Protein 6JMS (pdb70)

Solvent-accessible surface area: 13050 Å² total; per-residue (Å²): 115,78,2,0,0,0,10,3,71,67,14,109,78,42,26,69,18,38,73,0,19,71,10,0,88,164,24,77,0,2,32,0,3,1,63,7,49,46,43,96,6,0,140,36,1,39,118,13,203,1,41,0,0,0,4,2,69,26,160,24,0,95,56,3,15,83,44,55,118,39,0,33,27,30,0,68,100,30,0,102,84,16,42,103,51,1,38,0,68,34,0,1,0,1,36,35,2,6,54,56,119,117,20,65,123,40,54,85,45,2,30,51,0,2,108,27,0,13,51,0,0,75,96,8,112,14,58,132,63,1,76,0,0,1,1,5,10,38,53,2,10,39,62,48,93,50,5,39,119,2,47,3,76,119,92,6,80,124,32,0,46,50,2,0,82,16,1,102,95,56,52,1,3,1,0,2,3,0,25,0,1,86,39,19,40,7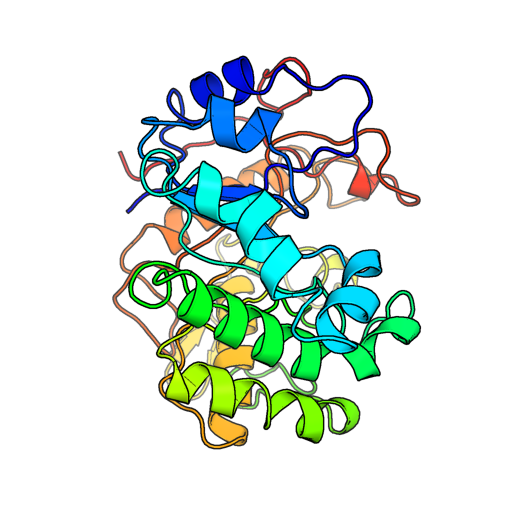1,67,102,93,39,139,51,61,26,0,5,36,43,126,32,108,75,65,102,10,133,70,58,56,0,74,2,16,0,6,8,12,4,0,0,1,5,7,0,1,69,66,41,55,14,73,129,4,67,20,5,0,0,10,0,0,0,0,6,35,40,103,100,14,4,49,87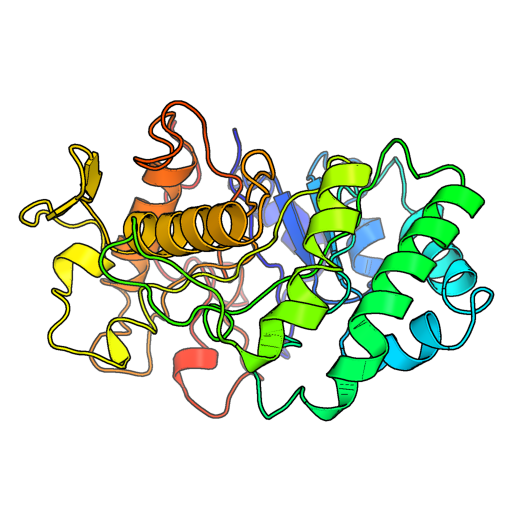,127,18,0,61,31,0,0,32,39,0,1,145,30,0,14,32,117,54,3,6,24,60,79,93,53,71,54,20,47,3,1,0,15,0,0,1,18,7,59,102,45,36,140,55,84,13,41,53,42,6,0,1,6,44,29,91,48,108,80,25,6,90,28,119,15,31,98,116

Sequence (320 aa):
EQIGVVNYGMMDDGNNLPSAGDVVSLMKKKNNNIGKMRIFGPNADVLRAFANSRIEVIVGVENKGLEAVASSQDSSANGWVNDNIKPFYPSTNIKYIIAVGNEVLEMMPDDNAQYVSFLVPAIKNIQTALENANNLQNNIKVSTAHAMMTVIGTSSPPSKGTFKDAVKDSMSSSILQFLQDHGSPFMANVYPYFSSYDGDRSIKLDYALFNPTPPVVDEGLSYTNLFDAMVDAVLSAMESLGHPNIPIIVITESGWPSAGKKDVATIEENAQTYNNNLIKHVLSNAGTPKRRPGSSIETYIFALFNENLKGPAEVEKHFGLFNPDEQQPVYPVKFSSLN

Structure (mmCIF, N/CA/C/O backbone):
data_6JMS
#
_entry.id   6JMS
#
_cell.length_a   71.423
_cell.length_b   71.423
_cell.length_c   63.447
_cell.angle_alpha   90.00
_cell.angle_beta   90.00
_cell.angle_gamma   90.00
#
_symmetry.space_group_name_H-M   'P 41'
#
loop_
_entity.id
_entity.type
_entity.pdbx_description
1 polymer 'Pollen allergen CJP38'
2 non-polymer 1,2-ETHANEDIOL
3 water water
#
loop_
_atom_site.group_PDB
_atom_site.id
_atom_site.type_symbol
_atom_site.label_atom_id
_atom_site.label_alt_id
_atom_site.label_comp_id
_atom_site.label_asym_id
_atom_site.label_entity_id
_atom_site.label_seq_id
_atom_site.pdbx_PDB_ins_code
_atom_site.Cartn_x
_atom_site.Cartn_y
_atom_site.Cartn_z
_atom_site.occupancy
_atom_site.B_iso_or_equiv
_atom_site.auth_seq_id
_atom_site.auth_comp_id
_atom_site.auth_asym_id
_atom_site.auth_atom_id
_atom_site.pdbx_PDB_model_num
ATOM 1 N N . GLU A 1 8 ? -20.831 16.990 5.551 1.00 31.91 1 GLU A N 1
ATOM 2 C CA . GLU A 1 8 ? -22.195 17.533 5.710 1.00 30.06 1 GLU A CA 1
ATOM 3 C C . GLU A 1 8 ? -22.212 19.064 5.797 1.00 28.02 1 GLU A C 1
ATOM 4 O O . GLU A 1 8 ? -23.176 19.647 5.329 1.00 30.51 1 GLU A O 1
ATOM 6 N N . GLN A 1 9 ? -21.177 19.721 6.352 1.00 24.30 2 GLN A N 1
ATOM 7 C CA . GLN A 1 9 ? -21.159 21.205 6.416 1.00 21.59 2 GLN A CA 1
ATOM 8 C C . GLN A 1 9 ? -20.039 21.800 5.581 1.00 18.01 2 GLN A C 1
ATOM 9 O O . GLN A 1 9 ? -18.991 21.192 5.364 1.00 17.07 2 GLN A O 1
ATOM 15 N N . ILE A 1 10 ? -20.302 22.979 5.067 1.00 15.26 3 ILE A N 1
ATOM 16 C CA . ILE A 1 10 ? -19.347 23.648 4.200 1.00 13.49 3 ILE A CA 1
ATOM 17 C C . ILE A 1 10 ? -18.173 24.183 5.028 1.00 12.67 3 ILE A C 1
ATOM 18 O O . ILE A 1 10 ? -18.290 24.433 6.239 1.00 13.11 3 ILE A O 1
ATOM 23 N N . GLY A 1 11 ? -17.031 24.340 4.363 1.00 11.43 4 GLY A N 1
ATOM 24 C CA . GLY A 1 11 ? -15.860 24.989 4.931 1.00 10.99 4 GLY A CA 1
ATOM 25 C C . GLY A 1 11 ? -15.586 26.346 4.318 1.00 10.47 4 GLY A C 1
ATOM 26 O O . GLY A 1 11 ? -16.120 26.710 3.250 1.00 10.20 4 GLY A O 1
ATOM 27 N N A VAL A 1 12 ? -14.772 27.140 5.015 0.50 10.21 5 VAL A N 1
ATOM 28 N N B VAL A 1 12 ? -14.693 27.077 4.982 0.50 10.36 5 VAL A N 1
ATOM 29 C CA A VAL A 1 12 ? -14.277 28.409 4.475 0.50 9.99 5 VAL A CA 1
ATOM 30 C CA B VAL A 1 12 ? -14.264 28.378 4.506 0.50 10.25 5 VAL A CA 1
ATOM 31 C C A VAL A 1 12 ? -12.802 28.568 4.786 0.50 9.82 5 VAL A C 1
ATOM 32 C C B VAL A 1 12 ? -12.807 28.633 4.840 0.50 10.00 5 VAL A C 1
ATOM 33 O O A VAL A 1 12 ? -12.281 27.999 5.749 0.50 9.73 5 VAL A O 1
ATOM 34 O O B VAL A 1 12 ? -12.301 28.216 5.890 0.50 9.93 5 VAL A O 1
ATOM 41 N N . ASN A 1 13 ? -12.132 29.339 3.945 1.00 9.55 6 ASN A N 1
ATOM 42 C CA . ASN A 1 13 ? -10.799 29.862 4.231 1.00 9.70 6 ASN A CA 1
ATOM 43 C C . ASN A 1 13 ? -10.956 31.110 5.060 1.00 9.79 6 ASN A C 1
ATOM 44 O O . ASN A 1 13 ? -11.591 32.067 4.640 1.00 9.80 6 ASN A O 1
ATOM 49 N N . TYR A 1 14 ? -10.365 31.088 6.257 1.00 9.82 7 TYR A N 1
ATOM 50 C CA . TYR A 1 14 ? -10.362 32.246 7.155 1.00 10.21 7 TYR A CA 1
ATOM 51 C C . TYR A 1 14 ? -9.091 33.043 6.832 1.00 10.60 7 TYR A C 1
ATOM 52 O O . TYR A 1 14 ? -8.081 32.969 7.523 1.00 10.79 7 TYR A O 1
ATOM 61 N N . GLY A 1 15 ? -9.140 33.752 5.708 1.00 10.40 8 GLY A N 1
ATOM 62 C CA . GLY A 1 15 ? -8.039 34.619 5.305 1.00 10.78 8 GLY A CA 1
ATOM 63 C C . GLY A 1 15 ? -8.026 35.870 6.159 1.00 11.52 8 GLY A C 1
ATOM 64 O O . GLY A 1 15 ? -9.080 36.459 6.458 1.00 11.49 8 GLY A O 1
ATOM 65 N N . MET A 1 16 ? -6.828 36.315 6.525 1.00 12.38 9 MET A N 1
ATOM 66 C CA A MET A 1 16 ? -6.625 37.395 7.502 0.50 13.31 9 MET A CA 1
ATOM 67 C CA B MET A 1 16 ? -6.694 37.418 7.492 0.50 13.05 9 MET A CA 1
ATOM 68 C C . MET A 1 16 ? -5.859 38.572 6.949 1.00 13.18 9 MET A C 1
ATOM 69 O O . MET A 1 16 ? -5.437 39.457 7.721 1.00 13.47 9 MET A O 1
ATOM 78 N N . ASP A 1 17 ? -5.683 38.629 5.624 1.00 12.88 10 ASP A N 1
ATOM 79 C CA A ASP A 1 17 ? -4.870 39.681 5.013 0.70 13.39 10 ASP A CA 1
ATOM 80 C CA B ASP A 1 17 ? -4.868 39.686 4.999 0.30 13.08 10 ASP A CA 1
ATOM 81 C C . ASP A 1 17 ? -5.708 40.940 4.749 1.00 13.27 10 ASP A C 1
ATOM 82 O O . ASP A 1 17 ? -5.858 41.401 3.617 1.00 12.76 10 ASP A O 1
ATOM 91 N N . GLY A 1 18 ? -6.246 41.473 5.841 1.00 13.70 11 GLY A N 1
ATOM 92 C CA . GLY A 1 18 ? -6.963 42.740 5.833 1.00 13.97 11 GLY A CA 1
ATOM 93 C C . GLY A 1 18 ? -6.589 43.443 7.108 1.00 14.67 11 GLY A C 1
ATOM 94 O O . GLY A 1 18 ? -6.222 42.802 8.101 1.00 15.46 11 GLY A O 1
ATOM 95 N N . ASN A 1 19 ? -6.764 44.758 7.119 1.00 15.22 12 ASN A N 1
ATOM 96 C CA . ASN A 1 19 ? -6.412 45.555 8.292 1.00 15.77 12 ASN A CA 1
ATOM 97 C C . ASN A 1 19 ? -7.605 45.877 9.184 1.00 15.55 12 ASN A C 1
ATOM 98 O O . ASN A 1 19 ? -7.477 46.650 10.126 1.00 16.83 12 ASN A O 1
ATOM 103 N N . ASN A 1 20 ? -8.762 45.281 8.893 1.00 14.32 13 ASN A N 1
ATOM 104 C CA . ASN A 1 20 ? -10.016 45.743 9.508 1.00 14.26 13 ASN A CA 1
ATOM 105 C C . ASN A 1 20 ? -10.993 44.601 9.779 1.00 13.92 13 ASN A C 1
ATOM 106 O O . ASN A 1 20 ? -12.205 44.810 9.771 1.00 13.81 13 ASN A O 1
ATOM 111 N N . LEU A 1 21 ? -10.475 43.409 10.056 1.00 13.63 14 LEU A N 1
ATOM 112 C CA . LEU A 1 21 ? -11.301 42.230 10.208 1.00 13.59 14 LEU A CA 1
ATOM 113 C C . LEU A 1 21 ? -11.775 42.046 11.668 1.00 14.12 14 LEU A C 1
ATOM 114 O O . LEU A 1 21 ? -11.226 42.677 12.586 1.00 14.36 14 LEU A O 1
ATOM 119 N N . PRO A 1 22 ? -12.799 41.221 11.883 1.00 14.54 15 PRO A N 1
ATOM 120 C CA . PRO A 1 22 ? -13.312 41.007 13.229 1.00 14.89 15 PRO A CA 1
ATOM 121 C C . PRO A 1 22 ? -12.380 40.266 14.157 1.00 15.22 15 PRO A C 1
ATOM 122 O O . PRO A 1 22 ?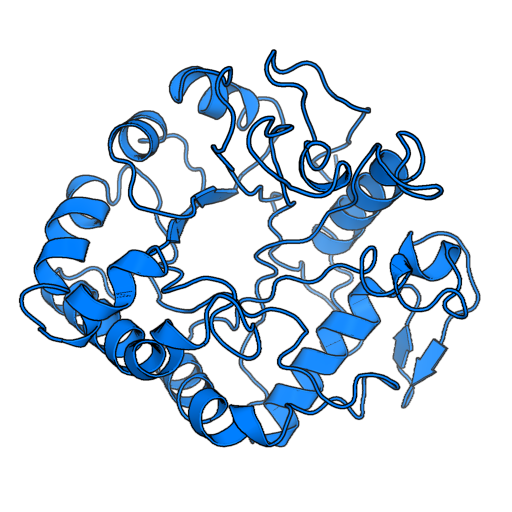 -11.417 39.627 13.722 1.00 15.05 15 PRO A O 1
ATOM 126 N N . SER A 1 23 ? -12.683 40.334 15.464 1.00 15.87 16 SER A N 1
ATOM 127 C CA . SER A 1 23 ? -12.030 39.455 16.417 1.00 16.18 16 SER A CA 1
ATOM 128 C C . SER A 1 23 ? -12.295 38.001 16.091 1.00 15.92 16 SER A C 1
ATOM 129 O O . SER A 1 23 ? -13.298 37.670 15.475 1.00 15.46 16 SER A O 1
ATOM 132 N N . ALA A 1 24 ? -11.405 37.134 16.546 1.00 16.18 17 ALA A N 1
ATOM 133 C CA . ALA A 1 24 ? -11.524 35.710 16.303 1.00 16.04 17 ALA A CA 1
ATOM 134 C C . ALA A 1 24 ? -12.803 35.183 16.914 1.00 16.47 17 ALA A C 1
ATOM 135 O O . ALA A 1 24 ? -13.457 34.355 16.315 1.00 16.27 17 ALA A O 1
ATOM 137 N N . GLY A 1 25 ? -13.194 35.678 18.089 1.00 17.06 18 GLY A N 1
ATOM 138 C CA . GLY A 1 25 ? -14.446 35.265 18.685 1.00 17.55 18 GLY A CA 1
ATOM 139 C C . GLY A 1 25 ? -15.661 35.636 17.857 1.00 17.64 18 GLY A C 1
ATOM 140 O O . GLY A 1 25 ? -16.640 34.874 17.762 1.00 18.10 18 GLY A O 1
ATOM 141 N N . ASP A 1 26 ? -15.640 36.818 17.263 1.00 18.00 19 ASP A N 1
ATOM 142 C CA . ASP A 1 26 ? -16.747 37.184 16.369 1.00 18.36 19 ASP A CA 1
ATOM 143 C C . ASP A 1 26 ? -16.792 36.282 15.135 1.00 17.18 19 ASP A C 1
ATOM 144 O O . ASP A 1 26 ? -17.876 35.977 14.630 1.00 17.26 19 ASP A O 1
ATOM 149 N N . VAL A 1 27 ? -15.628 35.891 14.644 1.00 15.59 20 VAL A N 1
ATOM 150 C CA . VAL A 1 27 ? -15.575 35.008 13.494 1.00 15.10 20 VAL A CA 1
ATOM 151 C C . VAL A 1 27 ? -16.149 33.633 13.831 1.00 15.48 20 VAL A C 1
ATOM 152 O O . VAL A 1 27 ? -16.889 33.064 13.032 1.00 14.82 20 VAL A O 1
ATOM 156 N N . VAL A 1 28 ? -15.845 33.109 15.011 1.00 15.98 21 VAL A N 1
ATOM 157 C CA . VAL A 1 28 ? -16.452 31.847 15.435 1.00 16.87 21 VAL A CA 1
ATOM 158 C C . VAL A 1 28 ? -17.977 31.949 15.408 1.00 17.18 21 VAL A C 1
ATOM 159 O O . VAL A 1 28 ? -18.668 31.063 14.877 1.00 17.20 21 VAL A O 1
ATOM 163 N N . SER A 1 29 ? -18.504 33.040 15.940 1.00 17.56 22 SER A N 1
ATOM 164 C CA . SER A 1 29 ? -19.946 33.229 16.003 1.00 18.62 22 SER A CA 1
ATOM 165 C C . SER A 1 29 ? -20.557 33.324 14.607 1.00 17.96 22 SER A C 1
ATOM 166 O O . SER A 1 29 ? -21.634 32.791 14.350 1.00 18.38 22 SER A O 1
ATOM 169 N N . LEU A 1 30 ? -19.846 33.974 13.689 1.00 17.06 23 LEU A N 1
ATOM 170 C CA . LEU A 1 30 ? -20.336 34.122 12.328 1.00 16.52 23 LEU A CA 1
ATOM 171 C C . LEU A 1 30 ? -20.405 32.761 11.629 1.00 16.60 23 LEU A C 1
ATOM 172 O O . LEU A 1 30 ? -21.363 32.476 10.905 1.00 16.71 23 LEU A O 1
ATOM 177 N N . MET A 1 31 ? -19.391 31.929 11.820 1.00 16.33 24 MET A N 1
ATOM 178 C CA . MET A 1 31 ? -19.399 30.605 11.229 1.00 16.30 24 MET A CA 1
ATOM 179 C C . MET A 1 31 ? -20.535 29.776 11.811 1.00 17.26 24 MET A C 1
ATOM 180 O O . MET A 1 31 ? -21.275 29.147 11.048 1.00 16.73 24 MET A O 1
ATOM 185 N N . LYS A 1 32 ? -20.714 29.802 13.136 1.00 18.53 25 LYS A N 1
ATOM 186 C CA A LYS A 1 32 ? -21.781 28.998 13.774 0.50 19.90 25 LYS A CA 1
ATOM 187 C CA B LYS A 1 32 ? -21.778 29.003 13.771 0.50 19.77 25 LYS A CA 1
ATOM 188 C C . LYS A 1 32 ? -23.154 29.421 13.257 1.00 20.29 25 LYS A C 1
ATOM 189 O O . LYS A 1 32 ? -23.990 28.570 12.900 1.00 20.61 25 LYS A O 1
ATOM 200 N N . LYS A 1 33 ? -23.376 30.722 13.182 1.00 20.35 26 LYS A N 1
ATOM 201 C CA . LYS A 1 33 ? -24.651 31.289 12.728 1.00 21.89 26 LYS A CA 1
ATOM 202 C C . LYS A 1 33 ? -25.009 30.866 11.320 1.00 20.63 26 LYS A C 1
ATOM 203 O O . LYS A 1 33 ? -26.184 30.751 10.970 1.00 21.97 26 LYS A O 1
ATOM 209 N N . ASN A 1 34 ? -23.990 30.661 10.492 1.00 18.94 27 ASN A N 1
ATOM 210 C CA . ASN A 1 34 ? -24.175 30.296 9.093 1.00 18.30 27 ASN A CA 1
ATOM 211 C C . ASN A 1 34 ? -23.912 28.831 8.774 1.00 18.19 27 ASN A C 1
ATOM 212 O O . ASN A 1 34 ? -23.768 28.497 7.608 1.00 18.48 27 ASN A O 1
ATOM 217 N N . ASN A 1 35 ? -23.849 27.966 9.798 1.00 18.46 28 ASN A N 1
ATOM 218 C CA A ASN A 1 35 ? -23.636 26.533 9.605 0.70 19.06 28 ASN A CA 1
ATOM 219 C CA B ASN A 1 35 ? -23.640 26.518 9.616 0.30 18.38 28 ASN A CA 1
ATOM 220 C C . ASN A 1 35 ? -22.378 26.244 8.796 1.00 17.65 28 ASN A C 1
ATOM 221 O O . ASN A 1 35 ? -22.319 25.314 7.984 1.00 17.70 28 ASN A O 1
ATOM 230 N N . ILE A 1 36 ? -21.346 27.042 9.040 1.00 16.37 29 ILE A N 1
ATOM 231 C CA . ILE A 1 36 ? -20.048 26.778 8.458 1.00 15.71 29 ILE A CA 1
ATOM 232 C C . ILE A 1 36 ? -19.329 25.921 9.481 1.00 15.38 29 ILE A C 1
ATOM 233 O O . ILE A 1 36 ? -19.122 26.358 10.620 1.00 16.98 29 ILE A O 1
ATOM 238 N N . GLY A 1 37 ? -18.996 24.710 9.087 1.00 15.30 30 GLY A N 1
ATOM 239 C CA . GLY A 1 37 ? -18.527 23.677 9.998 1.00 15.58 30 GLY A CA 1
ATOM 240 C C . GLY A 1 37 ? -17.052 23.332 9.913 1.00 15.17 30 GLY A C 1
ATOM 241 O O . GLY A 1 37 ? -16.583 22.450 10.631 1.00 15.88 30 GLY A O 1
ATOM 242 N N . LYS A 1 38 ? -16.320 23.970 8.994 1.00 14.55 31 LYS A N 1
ATOM 243 C CA . LYS A 1 38 ? -14.905 23.681 8.781 1.00 14.52 31 LYS A CA 1
ATOM 244 C C . LYS A 1 38 ? -14.250 24.997 8.404 1.00 13.31 31 LYS A C 1
ATOM 245 O O . LYS A 1 38 ? -14.860 25.823 7.737 1.00 13.32 31 LYS A O 1
ATOM 251 N N . MET A 1 39 ? -13.018 25.209 8.855 1.00 13.08 32 MET A N 1
ATOM 252 C CA . MET A 1 39 ? -12.291 26.377 8.422 1.00 12.42 32 MET A CA 1
ATOM 253 C C . MET A 1 39 ? -10.807 26.111 8.285 1.00 11.76 32 MET A C 1
ATOM 254 O O . MET A 1 39 ? -10.260 25.174 8.844 1.00 11.76 32 MET A O 1
ATOM 259 N N . ARG A 1 40 ? -10.167 26.943 7.466 1.00 10.68 33 ARG A N 1
ATOM 260 C CA . ARG A 1 40 ? -8.751 26.819 7.160 1.00 10.61 33 ARG A CA 1
ATOM 261 C C . ARG A 1 40 ? -8.038 28.126 7.439 1.00 10.46 33 ARG A C 1
ATOM 262 O O . ARG A 1 40 ? -8.486 29.192 7.040 1.00 10.44 33 ARG A O 1
ATOM 270 N N . ILE A 1 41 ? -6.883 28.034 8.105 1.00 10.78 34 ILE A N 1
ATOM 271 C CA . ILE A 1 41 ? -5.997 29.191 8.257 1.00 10.95 34 ILE A CA 1
ATOM 272 C C . ILE A 1 41 ? -4.671 28.865 7.600 1.00 10.79 34 ILE A C 1
ATOM 273 O O . ILE A 1 41 ? -4.259 27.714 7.555 1.00 10.68 34 ILE A O 1
ATOM 278 N N . PHE A 1 42 ? -3.992 29.899 7.107 1.00 10.90 35 PHE A N 1
ATOM 279 C CA . PHE A 1 42 ? -2.790 29.720 6.299 1.00 11.05 35 PHE A CA 1
ATOM 280 C C . PHE A 1 42 ? -1.506 29.561 7.098 1.00 11.23 35 PHE A C 1
ATOM 281 O O . PHE A 1 42 ? -0.488 29.148 6.549 1.00 11.46 35 PHE A O 1
ATOM 289 N N . GLY A 1 43 ? -1.579 29.850 8.382 1.00 11.36 36 GLY A N 1
ATOM 290 C CA . GLY A 1 43 ? -0.424 29.757 9.267 1.00 11.91 36 GLY A CA 1
ATOM 291 C C . GLY A 1 43 ? -0.892 29.566 10.687 1.00 12.53 36 GLY A C 1
ATOM 292 O O . GLY A 1 43 ? -2.085 29.645 10.982 1.00 13.12 36 GLY A O 1
ATOM 293 N N . PRO A 1 44 ? 0.062 29.344 11.592 1.00 13.17 37 PRO A N 1
ATOM 294 C CA . PRO A 1 44 ? -0.250 29.264 13.003 1.00 14.15 37 PRO A CA 1
ATOM 295 C C . PRO A 1 44 ? -0.946 30.505 13.518 1.00 14.70 37 PRO A C 1
ATOM 296 O O . PRO A 1 44 ? -0.631 31.616 13.095 1.00 14.77 37 PRO A O 1
ATOM 300 N N . ASN A 1 45 ? -1.850 30.331 14.470 1.00 14.92 38 ASN A N 1
ATOM 301 C CA . ASN A 1 45 ? -2.479 31.490 15.089 1.00 15.66 38 ASN A CA 1
ATOM 302 C C . ASN A 1 45 ? -3.122 31.021 16.384 1.00 16.06 38 ASN A C 1
ATOM 303 O O . ASN A 1 45 ? -4.213 30.519 16.378 1.00 15.58 38 ASN A O 1
ATOM 308 N N . ALA A 1 46 ? -2.414 31.201 17.499 1.00 16.01 39 ALA A N 1
ATOM 309 C CA . ALA A 1 46 ? -2.913 30.771 18.796 1.00 17.38 39 ALA A CA 1
ATOM 310 C C . ALA A 1 46 ? -4.207 31.438 19.204 1.00 17.45 39 ALA A C 1
ATOM 311 O O . ALA A 1 46 ? -5.072 30.790 19.749 1.00 17.66 39 ALA A O 1
ATOM 313 N N . ASP A 1 47 ? -4.322 32.743 18.958 1.00 18.66 40 ASP A N 1
ATOM 314 C CA . ASP A 1 47 ? -5.538 33.461 19.332 1.00 20.06 40 ASP A CA 1
ATOM 315 C C . ASP A 1 47 ? -6.746 32.868 18.620 1.00 18.62 40 ASP A C 1
ATOM 316 O O . ASP A 1 47 ? -7.803 32.695 19.212 1.00 18.86 40 ASP A O 1
ATOM 321 N N . VAL A 1 48 ? -6.600 32.572 17.333 1.00 17.46 41 VAL A N 1
ATOM 322 C CA . VAL A 1 48 ? -7.678 31.937 16.604 1.00 16.73 41 VAL A CA 1
ATOM 323 C C . VAL A 1 48 ? -7.987 30.543 17.092 1.00 16.58 41 VAL A C 1
ATOM 324 O O . VAL A 1 48 ? -9.132 30.235 17.340 1.00 16.50 41 VAL A O 1
ATOM 328 N N . LEU A 1 49 ? -6.980 29.688 17.268 1.00 16.09 42 LEU A N 1
ATOM 329 C CA . LEU A 1 49 ? -7.265 28.337 17.712 1.00 16.87 42 LEU A CA 1
ATOM 330 C C . LEU A 1 49 ? -7.908 28.330 19.093 1.00 18.20 42 LEU A C 1
ATOM 331 O O . LEU A 1 49 ? -8.845 27.577 19.327 1.00 18.75 42 LEU A O 1
ATOM 336 N N . ARG A 1 50 ? -7.453 29.229 19.959 1.00 19.33 43 ARG A N 1
ATOM 337 C CA . ARG A 1 50 ? -8.103 29.384 21.277 1.00 21.12 43 ARG A CA 1
ATOM 338 C C . ARG A 1 50 ? -9.572 29.776 21.158 1.00 20.78 43 ARG A C 1
ATOM 339 O O . ARG A 1 50 ? -10.447 29.161 21.795 1.00 20.82 43 ARG A O 1
ATOM 347 N N . ALA A 1 51 ? -9.858 30.759 20.306 1.00 19.41 44 ALA A N 1
ATOM 348 C CA . ALA A 1 51 ? -11.234 31.198 20.104 1.00 19.68 44 ALA A CA 1
ATOM 349 C C . ALA A 1 51 ? -12.143 30.089 19.599 1.00 19.31 44 ALA A C 1
ATOM 350 O O . ALA A 1 51 ? -13.317 30.064 19.913 1.00 20.30 44 ALA A O 1
ATOM 352 N N . PHE A 1 52 ? -11.607 29.152 18.808 1.00 18.48 45 PHE A N 1
ATOM 353 C CA . PHE A 1 52 ? -12.380 28.036 18.255 1.00 18.64 45 PHE A CA 1
ATOM 354 C C . PHE A 1 52 ? -12.537 26.842 19.203 1.00 19.50 45 PHE A C 1
ATOM 355 O O . PHE A 1 52 ? -13.211 25.884 18.870 1.00 19.87 45 PHE A O 1
ATOM 363 N N . ALA A 1 53 ? -11.945 26.913 20.399 1.00 21.00 46 ALA A N 1
ATOM 364 C CA . ALA A 1 53 ? -12.033 25.806 21.338 1.00 22.39 46 ALA A CA 1
ATOM 365 C C . ALA A 1 53 ? -13.491 25.497 21.649 1.00 23.47 46 ALA A C 1
ATOM 366 O O . ALA A 1 53 ? -14.281 26.410 21.863 1.00 24.08 46 ALA A O 1
ATOM 368 N N . ASN A 1 54 ? -13.826 24.214 21.558 1.00 25.07 47 ASN A N 1
ATOM 369 C CA . ASN A 1 54 ? -15.176 23.663 21.792 1.00 27.06 47 ASN A CA 1
ATOM 370 C C . ASN A 1 54 ? -16.239 24.134 20.809 1.00 27.49 47 ASN A C 1
ATOM 371 O O . ASN A 1 54 ? -17.434 23.884 21.016 1.00 29.98 47 ASN A O 1
ATOM 376 N N . SER A 1 55 ? -15.820 24.744 19.702 1.00 26.37 48 SER A N 1
ATOM 377 C CA . SER A 1 55 ? -16.766 25.173 18.667 1.00 25.51 48 SER A CA 1
ATOM 378 C C . SER A 1 55 ? -17.295 24.010 17.845 1.00 26.01 48 SER A C 1
ATOM 379 O O . SER A 1 55 ? -18.300 24.180 17.166 1.00 26.51 48 SER A O 1
ATOM 382 N N . ARG A 1 56 ? -16.580 22.874 17.852 1.00 26.12 49 ARG A N 1
ATOM 383 C CA . ARG A 1 56 ? -16.848 21.708 17.007 1.00 27.31 49 ARG A CA 1
ATOM 384 C C . ARG A 1 56 ? -16.527 21.908 15.516 1.00 24.91 49 ARG A C 1
ATOM 385 O O . ARG A 1 56 ? -16.720 21.001 14.709 1.00 26.24 49 ARG A O 1
ATOM 393 N N . ILE A 1 57 ? -15.962 23.059 15.176 1.00 21.18 50 ILE A N 1
ATOM 394 C CA . ILE A 1 57 ? -15.594 23.370 13.806 1.00 19.46 50 ILE A CA 1
ATOM 395 C C . ILE A 1 57 ? -14.271 22.659 13.512 1.00 18.18 50 ILE A C 1
ATOM 396 O O . ILE A 1 57 ? -13.311 22.727 14.300 1.00 17.86 50 ILE A O 1
ATOM 401 N N . GLU A 1 58 ? -14.219 21.970 12.382 1.00 17.34 51 GLU A N 1
ATOM 402 C CA . GLU A 1 58 ? -12.996 21.262 11.968 1.00 17.42 51 GLU A CA 1
ATOM 403 C C . GLU A 1 58 ? -12.011 22.257 11.403 1.00 15.89 51 GLU A C 1
ATOM 404 O O . GLU A 1 58 ? -12.423 23.181 10.696 1.00 15.99 51 GLU A O 1
ATOM 410 N N . VAL A 1 59 ? -10.729 22.082 11.689 1.00 14.55 52 VAL A N 1
ATOM 411 C CA . VAL A 1 59 ? -9.737 23.105 11.336 1.00 13.85 52 VAL A CA 1
ATOM 412 C C . VAL A 1 59 ? -8.563 22.544 10.565 1.00 13.40 52 VAL A C 1
ATOM 413 O O . VAL A 1 59 ? -8.027 21.484 10.890 1.00 13.95 52 VAL A O 1
ATOM 417 N N . ILE A 1 60 ? -8.190 23.241 9.490 1.00 12.45 53 ILE A N 1
ATOM 418 C CA . ILE A 1 60 ? -6.949 22.999 8.774 1.00 12.01 53 ILE A CA 1
ATOM 419 C C . ILE A 1 60 ? -6.013 24.132 9.175 1.00 11.64 53 ILE A C 1
ATOM 420 O O . ILE A 1 60 ? -6.360 25.305 9.064 1.00 11.19 53 ILE A O 1
ATOM 425 N N . VAL A 1 61 ? -4.815 23.756 9.666 1.00 11.43 54 VAL A N 1
ATOM 426 C CA . VAL A 1 61 ? -3.781 24.748 10.017 1.00 11.48 54 VAL A CA 1
ATOM 427 C C . VAL A 1 61 ? -2.644 24.635 9.030 1.00 11.16 54 VAL A C 1
ATOM 428 O O . VAL A 1 61 ? -2.164 23.553 8.763 1.00 11.69 54 VAL A O 1
ATOM 432 N N . GLY A 1 62 ? -2.211 25.765 8.472 1.00 10.76 55 GLY A N 1
ATOM 433 C CA . GLY A 1 62 ? -1.117 25.759 7.517 1.00 10.61 55 GLY A CA 1
ATOM 434 C C . GLY A 1 62 ? 0.241 25.929 8.166 1.00 11.01 55 GLY A C 1
ATOM 435 O O . GLY A 1 62 ? 0.370 26.634 9.172 1.00 11.32 55 GLY A O 1
ATOM 436 N N . VAL A 1 63 ? 1.243 25.339 7.522 1.00 11.10 56 VAL A N 1
ATOM 437 C CA . VAL A 1 63 ? 2.641 25.822 7.639 1.00 11.63 56 VAL A CA 1
ATOM 438 C C . VAL A 1 63 ? 2.788 26.861 6.527 1.00 11.71 56 VAL A C 1
ATOM 439 O O . VAL A 1 63 ? 2.499 26.591 5.361 1.00 11.70 56 VAL A O 1
ATOM 443 N N . GLU A 1 64 ? 3.223 28.060 6.887 1.00 12.22 57 GLU A N 1
ATOM 444 C CA . GLU A 1 64 ? 3.409 29.123 5.909 1.00 13.13 57 GLU A CA 1
ATOM 445 C C . GLU A 1 64 ? 4.564 28.759 4.997 1.00 13.40 57 GLU A C 1
ATOM 446 O O . GLU A 1 64 ? 5.527 28.117 5.423 1.00 13.37 57 GLU A O 1
ATOM 452 N N . ASN A 1 65 ? 4.498 29.189 3.748 1.00 13.35 58 ASN A N 1
ATOM 453 C CA . ASN A 1 65 ? 5.595 28.890 2.812 1.00 13.87 58 ASN A CA 1
ATOM 454 C C . ASN A 1 65 ? 6.949 29.367 3.341 1.00 14.70 58 ASN A C 1
ATOM 455 O O . ASN A 1 65 ? 7.932 28.635 3.253 1.00 15.29 58 ASN A O 1
ATOM 460 N N . LYS A 1 66 ? 6.943 30.537 3.971 1.00 15.21 59 LYS A N 1
ATOM 461 C CA . LYS A 1 66 ? 8.193 31.067 4.543 1.00 16.38 59 LYS A CA 1
ATOM 462 C C . LYS A 1 66 ? 8.681 30.282 5.760 1.00 16.20 59 LYS A C 1
ATOM 463 O O . LYS A 1 66 ? 9.836 30.491 6.171 1.00 17.59 59 LYS A O 1
ATOM 469 N N . GLY A 1 67 ? 7.856 29.391 6.329 1.00 15.26 60 GLY A N 1
ATOM 470 C CA . GLY A 1 67 ? 8.223 28.550 7.435 1.00 14.97 60 GLY A CA 1
ATOM 471 C C . GLY A 1 67 ? 8.620 27.135 7.055 1.00 15.28 60 GLY A C 1
ATOM 472 O O . GLY A 1 67 ? 8.941 26.347 7.906 1.00 15.89 60 GLY A O 1
ATOM 473 N N . LEU A 1 68 ? 8.584 26.811 5.766 1.00 15.33 61 LEU A N 1
ATOM 474 C CA . LEU A 1 68 ? 8.887 25.448 5.315 1.00 15.66 61 LEU A CA 1
ATOM 475 C C . LEU A 1 68 ? 10.353 25.084 5.556 1.00 16.89 61 LEU A C 1
ATOM 476 O O . LEU A 1 68 ? 10.661 23.958 5.946 1.00 17.26 61 LEU A O 1
ATOM 481 N N . GLU A 1 69 ? 11.244 26.020 5.252 1.00 17.82 62 GLU A N 1
ATOM 482 C CA . GLU A 1 69 ? 12.676 25.747 5.361 1.00 19.49 62 GLU A CA 1
ATOM 483 C C . GLU A 1 69 ? 13.048 25.330 6.773 1.00 19.43 62 GLU A C 1
ATOM 484 O O . GLU A 1 69 ? 13.807 24.369 6.942 1.00 20.39 62 GLU A O 1
ATOM 490 N N . ALA A 1 70 ? 12.502 26.012 7.779 1.00 19.33 63 ALA A N 1
ATOM 491 C CA . ALA A 1 70 ? 12.830 25.673 9.181 1.00 20.02 63 ALA A CA 1
ATOM 492 C C . ALA A 1 70 ? 12.433 24.244 9.530 1.00 20.14 63 ALA A C 1
ATOM 493 O O . ALA A 1 70 ? 13.243 23.462 10.042 1.00 20.88 63 ALA A O 1
ATOM 495 N N . VAL A 1 71 ? 11.189 23.886 9.216 1.00 19.45 64 VAL A N 1
ATOM 496 C CA . VAL A 1 71 ? 10.704 22.558 9.585 1.00 19.59 64 VAL A CA 1
ATOM 497 C C . VAL A 1 71 ? 11.289 21.449 8.712 1.00 19.83 64 VAL A C 1
ATOM 498 O O . VAL A 1 71 ? 11.369 20.315 9.173 1.00 20.05 64 VAL A O 1
ATOM 502 N N . ALA A 1 72 ? 11.682 21.763 7.476 1.00 20.16 65 ALA A N 1
ATOM 503 C CA . ALA A 1 72 ? 12.392 20.798 6.594 1.00 21.30 65 ALA A CA 1
ATOM 504 C C . ALA A 1 72 ? 13.806 20.482 7.058 1.00 23.34 65 ALA A C 1
ATOM 505 O O . ALA A 1 72 ? 14.301 19.373 6.868 1.00 24.05 65 ALA A O 1
ATOM 507 N N . SER A 1 73 ? 14.440 21.471 7.644 1.00 24.08 66 SER A N 1
ATOM 508 C CA . SER A 1 73 ? 15.885 21.399 7.901 1.00 26.20 66 SER A CA 1
ATOM 509 C C . SER A 1 73 ? 16.238 20.696 9.221 1.00 26.70 66 SER A C 1
ATOM 510 O O . SER A 1 73 ? 17.377 20.258 9.398 1.00 27.32 66 SER A O 1
ATOM 513 N N . SER A 1 74 ? 15.266 20.512 10.107 1.00 25.68 67 SER A N 1
ATOM 514 C CA . SER A 1 74 ? 15.505 19.969 11.411 1.00 26.39 67 SER A CA 1
ATOM 515 C C . SER A 1 74 ? 14.265 19.292 11.973 1.00 25.03 67 SER A C 1
ATOM 516 O O . SER A 1 74 ? 13.209 19.942 12.011 1.00 24.62 67 SER A O 1
ATOM 519 N N . GLN A 1 75 ? 14.370 18.037 12.429 1.00 24.54 68 GLN A N 1
ATOM 520 C CA . GLN A 1 75 ? 13.250 17.403 13.146 1.00 23.36 68 GLN A CA 1
ATOM 521 C C . GLN A 1 75 ? 12.911 18.164 14.431 1.00 22.81 68 GLN A C 1
ATOM 522 O O . GLN A 1 75 ? 11.743 18.268 14.802 1.00 22.27 68 GLN A O 1
ATOM 528 N N . ASP A 1 76 ? 13.923 18.697 15.123 1.00 23.09 69 ASP A N 1
ATOM 529 C CA . ASP A 1 76 ? 13.640 19.478 16.312 1.00 23.18 69 ASP A CA 1
ATOM 530 C C . ASP A 1 76 ? 12.743 20.664 16.010 1.00 21.10 69 ASP A C 1
ATOM 531 O O . ASP A 1 76 ? 11.863 20.979 16.808 1.00 20.93 69 ASP A O 1
ATOM 536 N N . SER A 1 77 ? 12.980 21.339 14.886 1.00 20.18 70 SER A N 1
ATOM 537 C CA A SER A 1 77 ? 12.169 22.489 14.482 0.50 18.77 70 SER A CA 1
ATOM 538 C CA B SER A 1 77 ? 12.164 22.501 14.515 0.50 19.18 70 SER A CA 1
ATOM 539 C C . SER A 1 77 ? 10.742 22.054 14.179 1.00 18.21 70 SER A C 1
ATOM 540 O O . SER A 1 77 ? 9.784 22.692 14.609 1.00 17.71 70 SER A O 1
ATOM 545 N N . ALA A 1 78 ? 10.610 20.967 13.429 1.00 17.68 71 ALA A N 1
ATOM 546 C CA . ALA A 1 78 ? 9.273 20.462 13.113 1.00 16.51 71 ALA A CA 1
ATOM 547 C C . ALA A 1 78 ? 8.525 20.047 14.382 1.00 16.24 71 ALA A C 1
ATOM 548 O O . ALA A 1 78 ? 7.329 20.336 14.562 1.00 15.37 71 ALA A O 1
ATOM 550 N N . ASN A 1 79 ? 9.214 19.365 15.307 1.00 16.71 72 ASN A N 1
ATOM 551 C CA . ASN A 1 79 ? 8.632 19.035 16.595 1.00 17.15 72 ASN A CA 1
ATOM 552 C C . ASN A 1 79 ? 8.159 20.302 17.313 1.00 16.57 72 ASN A C 1
ATOM 553 O O . ASN A 1 79 ? 7.047 20.348 17.861 1.00 16.59 72 ASN A O 1
ATOM 558 N N . GLY A 1 80 ? 9.020 21.320 17.325 1.00 16.15 73 GLY A N 1
ATOM 559 C CA . GLY A 1 80 ? 8.680 22.595 17.931 1.00 15.49 73 GLY A CA 1
ATOM 560 C C . GLY A 1 80 ? 7.446 23.214 17.329 1.00 14.55 73 GLY A C 1
ATOM 561 O O . GLY A 1 80 ? 6.598 23.741 18.025 1.00 14.55 73 GLY A O 1
ATOM 562 N N . TRP A 1 81 ? 7.354 23.142 16.006 1.00 14.36 74 TRP A N 1
ATOM 563 C CA . TRP A 1 81 ? 6.190 23.700 15.323 1.00 13.92 74 TRP A CA 1
ATOM 564 C C . TRP A 1 81 ? 4.896 23.018 15.780 1.00 14.12 74 TRP A C 1
ATOM 565 O O . TRP A 1 81 ? 3.927 23.682 16.130 1.00 13.50 74 TRP A O 1
ATOM 576 N N . VAL A 1 82 ? 4.884 21.689 15.778 1.00 14.20 75 VAL A N 1
ATOM 577 C CA . VAL A 1 82 ? 3.722 20.963 16.284 1.00 14.84 75 VAL A CA 1
ATOM 578 C C . VAL A 1 82 ? 3.442 21.255 17.768 1.00 15.13 75 VAL A C 1
ATOM 579 O O . VAL A 1 82 ? 2.305 21.479 18.184 1.00 15.31 75 VAL A O 1
ATOM 583 N N . ASN A 1 83 ? 4.508 21.257 18.574 1.00 15.59 76 ASN A N 1
ATOM 584 C CA . ASN A 1 83 ? 4.348 21.403 19.993 1.00 16.33 76 ASN A CA 1
ATOM 585 C C . ASN A 1 83 ? 3.854 22.794 20.367 1.00 16.12 76 ASN A C 1
ATOM 586 O O . ASN A 1 83 ? 3.071 22.945 21.309 1.00 17.05 76 ASN A O 1
ATOM 591 N N . ASP A 1 84 ? 4.276 23.810 19.613 1.00 15.56 77 ASP A N 1
ATOM 592 C CA . ASP A 1 84 ? 3.841 25.180 19.865 1.00 15.58 77 ASP A CA 1
ATOM 593 C C . ASP A 1 84 ? 2.462 25.502 19.277 1.00 14.88 77 ASP A C 1
ATOM 594 O O . ASP A 1 84 ? 1.675 26.242 19.877 1.00 14.96 77 ASP A O 1
ATOM 599 N N . ASN A 1 85 ? 2.226 25.009 18.058 1.00 14.61 78 ASN A N 1
ATOM 600 C CA . ASN A 1 85 ? 1.118 25.518 17.245 1.00 14.34 78 ASN A CA 1
ATOM 601 C C . ASN A 1 85 ? -0.098 24.611 17.159 1.00 14.61 78 ASN A C 1
ATOM 602 O O . ASN A 1 85 ? -1.158 25.101 16.797 1.00 14.20 78 ASN A O 1
ATOM 607 N N . ILE A 1 86 ? 0.051 23.335 17.526 1.00 14.66 79 ILE A N 1
ATOM 608 C CA . ILE A 1 86 ? -1.011 22.326 17.371 1.00 15.56 79 ILE A CA 1
ATOM 609 C C . ILE A 1 86 ? -1.322 21.661 18.703 1.00 16.70 79 ILE A C 1
ATOM 610 O O . ILE A 1 86 ? -2.456 21.701 19.178 1.00 16.60 79 ILE A O 1
ATOM 615 N N . LYS A 1 87 ? -0.306 21.055 19.321 1.00 17.59 80 LYS A N 1
ATOM 616 C CA . LYS A 1 87 ? -0.513 20.281 20.565 1.00 19.68 80 LYS A CA 1
ATOM 617 C C . LYS A 1 87 ? -1.276 20.985 21.697 1.00 19.54 80 LYS A C 1
ATOM 618 O O . LYS A 1 87 ? -2.124 20.351 22.323 1.00 19.61 80 LYS A O 1
ATOM 624 N N . PRO A 1 88 ? -1.031 22.292 21.940 1.00 18.74 81 PRO A N 1
ATOM 625 C CA . PRO A 1 88 ? -1.714 22.962 23.050 1.00 19.32 81 PRO A CA 1
ATOM 626 C C . PRO A 1 88 ? -3.224 23.120 22.850 1.00 19.83 81 PRO A C 1
ATOM 627 O O . PRO A 1 88 ? -3.931 23.412 23.789 1.00 21.18 81 PRO A O 1
ATOM 631 N N . PHE A 1 89 ? -3.687 22.964 21.611 1.00 19.45 82 PHE A N 1
ATOM 632 C CA . PHE A 1 89 ? -5.065 23.287 21.253 1.00 19.86 82 PHE A CA 1
ATOM 633 C C . PHE A 1 89 ? -5.941 22.090 20.958 1.00 21.33 82 PHE A C 1
ATOM 634 O O . PHE A 1 89 ? -7.150 22.248 20.859 1.00 22.29 82 PHE A O 1
ATOM 642 N N . TYR A 1 90 ? -5.345 20.908 20.879 1.00 22.10 83 TYR A N 1
ATOM 643 C CA . TYR A 1 90 ? -6.053 19.693 20.494 1.00 23.09 83 TYR A CA 1
ATOM 644 C C . TYR A 1 90 ? -6.283 18.854 21.772 1.00 24.47 83 TYR A C 1
ATOM 645 O O . TYR A 1 90 ? -5.363 18.751 22.580 1.00 24.84 83 TYR A O 1
ATOM 654 N N . PRO A 1 91 ? -7.456 18.242 21.984 1.00 25.07 84 PRO A N 1
ATOM 655 C CA . PRO A 1 91 ? -8.610 18.165 21.068 1.00 24.96 84 PRO A CA 1
ATOM 656 C C . PRO A 1 91 ? -9.672 19.259 21.183 1.00 24.32 84 PRO A C 1
ATOM 657 O O . PRO A 1 91 ? -10.649 19.193 20.424 1.00 23.62 84 PRO A O 1
ATOM 661 N N . SER A 1 92 ? -9.535 20.223 22.104 1.00 24.27 85 SER A N 1
ATOM 662 C CA . SER A 1 92 ? -10.602 21.216 22.294 1.00 24.98 85 SER A CA 1
ATOM 663 C C . SER A 1 92 ? -10.886 21.989 21.010 1.00 22.93 85 SER A C 1
ATOM 664 O O . SER A 1 92 ? -12.037 22.277 20.714 1.00 23.29 85 SER A O 1
ATOM 667 N N . THR A 1 93 ? -9.833 22.311 20.262 1.00 21.13 86 THR A N 1
ATOM 668 C CA . THR A 1 93 ? -9.992 22.820 18.914 1.00 20.05 86 THR A CA 1
ATOM 669 C C . THR A 1 93 ? -9.770 21.642 17.984 1.00 19.24 86 THR A C 1
ATOM 670 O O . THR A 1 93 ? -8.732 20.953 18.064 1.00 18.92 86 THR A O 1
ATOM 674 N N . ASN A 1 94 ? -10.749 21.385 17.116 1.00 18.63 87 ASN A N 1
ATOM 675 C CA . ASN A 1 94 ? -10.803 20.140 16.355 1.00 18.79 87 ASN A CA 1
ATOM 676 C C . ASN A 1 94 ? -9.971 20.248 15.065 1.00 17.86 87 ASN A C 1
ATOM 677 O O . ASN A 1 94 ? -10.482 20.253 13.951 1.00 16.54 87 ASN A O 1
ATOM 682 N N . ILE A 1 95 ? -8.664 20.296 15.260 1.00 16.89 88 ILE A N 1
ATOM 683 C CA . ILE A 1 95 ? -7.719 20.349 14.161 1.00 16.48 88 ILE A CA 1
ATOM 684 C C . ILE A 1 95 ? -7.734 18.990 13.484 1.00 16.80 88 ILE A C 1
ATOM 685 O O . ILE A 1 95 ? -7.587 17.969 14.155 1.00 16.94 88 ILE A O 1
ATOM 690 N N . LYS A 1 96 ? -7.941 18.969 12.168 1.00 16.53 89 LYS A N 1
ATOM 691 C CA . LYS A 1 96 ? -8.001 17.730 11.373 1.00 17.61 89 LYS A CA 1
ATOM 692 C C . LYS A 1 96 ? -6.820 17.552 10.429 1.00 16.39 89 LYS A C 1
ATOM 693 O O . LYS A 1 96 ? -6.413 16.433 10.150 1.00 16.43 89 LYS A O 1
ATOM 699 N N . TYR A 1 97 ? -6.279 18.663 9.894 1.00 15.58 90 TYR A N 1
ATOM 700 C CA . TYR A 1 97 ? -5.209 18.574 8.933 1.00 14.84 90 TYR A CA 1
ATOM 701 C C . TYR A 1 97 ? -4.196 19.677 9.148 1.00 13.40 90 TYR A C 1
ATOM 702 O O . TYR A 1 97 ? -4.552 20.776 9.576 1.00 12.93 90 TYR A O 1
ATOM 711 N N . ILE A 1 98 ? -2.946 19.353 8.813 1.00 13.04 91 ILE A N 1
ATOM 712 C CA A ILE A 1 98 ? -1.890 20.354 8.605 0.50 12.57 91 ILE A CA 1
ATOM 713 C CA B ILE A 1 98 ? -1.908 20.363 8.608 0.50 12.79 91 ILE A CA 1
ATOM 714 C C . ILE A 1 98 ? -1.630 20.428 7.106 1.00 12.37 91 ILE A C 1
ATOM 715 O O . ILE A 1 98 ? -1.272 19.413 6.480 1.00 12.59 91 ILE A O 1
ATOM 724 N N . ALA A 1 99 ? -1.815 21.620 6.517 1.00 11.54 92 ALA A N 1
ATOM 725 C CA . ALA A 1 99 ? -1.534 21.868 5.109 1.00 11.42 92 ALA A CA 1
ATOM 726 C C . ALA A 1 99 ? -0.153 22.505 5.068 1.00 11.49 92 ALA A C 1
ATOM 727 O O . ALA A 1 99 ? 0.010 23.693 5.328 1.00 11.22 92 ALA A O 1
ATOM 729 N N . VAL A 1 100 ? 0.846 21.669 4.788 1.00 11.66 93 VAL A N 1
ATOM 730 C CA . VAL A 1 100 ? 2.239 22.065 4.834 1.00 12.09 93 VAL A CA 1
ATOM 731 C C . VAL A 1 100 ? 2.583 22.779 3.526 1.00 11.79 93 VAL A C 1
ATOM 732 O O . VAL A 1 100 ? 2.885 22.136 2.540 1.00 12.69 93 VAL A O 1
ATOM 736 N N . GLY A 1 101 ? 2.527 24.106 3.543 1.00 11.80 94 GLY A N 1
ATOM 737 C CA . GLY A 1 101 ? 2.706 24.906 2.344 1.00 12.07 94 GLY A CA 1
ATOM 738 C C . GLY A 1 101 ? 1.426 25.070 1.533 1.00 12.09 94 GLY A C 1
ATOM 739 O O . GLY A 1 101 ? 0.476 24.251 1.631 1.00 12.33 94 GLY A O 1
ATOM 740 N N . ASN A 1 102 ? 1.437 26.113 0.716 1.00 11.90 95 ASN A N 1
ATOM 741 C CA . ASN A 1 102 ? 0.302 26.489 -0.108 1.00 11.93 95 ASN A CA 1
ATOM 742 C C . ASN A 1 102 ? 0.807 26.894 -1.484 1.00 12.39 95 ASN A C 1
ATOM 743 O O . ASN A 1 102 ? 1.573 27.831 -1.617 1.00 12.17 95 ASN A O 1
ATOM 748 N N . GLU A 1 103 ? 0.404 26.175 -2.514 1.00 12.54 96 GLU A N 1
ATOM 749 C CA . GLU A 1 103 ? 0.752 26.488 -3.897 1.00 13.15 96 GLU A CA 1
ATOM 750 C C . GLU A 1 103 ? 2.254 26.554 -4.117 1.00 13.71 96 GLU A C 1
ATOM 751 O O . GLU A 1 103 ? 2.764 27.416 -4.816 1.00 14.23 96 GLU A O 1
ATOM 757 N N . VAL A 1 104 ? 2.952 25.624 -3.525 1.00 13.69 97 VAL A N 1
ATOM 758 C CA . VAL A 1 104 ? 4.421 25.636 -3.622 1.00 14.42 97 VAL A CA 1
ATOM 759 C C . VAL A 1 104 ? 4.929 25.258 -5.007 1.00 15.74 97 VAL A C 1
ATOM 760 O O . VAL A 1 104 ? 5.864 25.893 -5.516 1.00 16.00 97 VAL A O 1
ATOM 764 N N . LEU A 1 105 ? 4.381 24.194 -5.571 1.00 15.97 98 LEU A N 1
ATOM 765 C CA . LEU A 1 105 ? 4.817 23.694 -6.878 1.00 17.05 98 LEU A CA 1
ATOM 766 C C . LEU A 1 105 ? 4.247 24.516 -8.021 1.00 17.75 98 LEU A C 1
ATOM 767 O O . LEU A 1 105 ? 3.126 24.992 -7.964 1.00 16.84 98 LEU A O 1
ATOM 772 N N . GLU A 1 106 ? 5.027 24.655 -9.101 1.00 18.75 99 GLU A N 1
ATOM 773 C CA . GLU A 1 106 ? 4.574 25.315 -10.315 1.00 20.08 99 GLU A CA 1
ATOM 774 C C . GLU A 1 106 ? 4.013 26.707 -10.060 1.00 19.63 99 GLU A C 1
ATOM 775 O O . GLU A 1 106 ? 2.986 27.085 -10.602 1.00 19.46 99 GLU A O 1
ATOM 781 N N A MET A 1 107 ? 4.723 27.469 -9.240 0.50 19.90 100 MET A N 1
ATOM 782 N N B MET A 1 107 ? 4.713 27.452 -9.213 0.50 19.78 100 MET A N 1
ATOM 783 C CA A MET A 1 107 ? 4.361 28.832 -8.933 0.50 20.34 100 MET A CA 1
ATOM 784 C CA B MET A 1 107 ? 4.405 28.833 -8.929 0.50 20.14 100 MET A CA 1
ATOM 785 C C A MET A 1 107 ? 5.627 29.670 -8.795 0.50 21.28 100 MET A C 1
ATOM 786 C C B MET A 1 107 ? 5.686 29.619 -8.841 0.50 21.20 100 MET A C 1
ATOM 787 O O A MET A 1 107 ? 6.371 29.502 -7.828 0.50 20.36 100 MET A O 1
ATOM 788 O O B MET A 1 107 ? 6.485 29.378 -7.937 0.50 20.33 100 MET A O 1
ATOM 797 N N . PRO A 1 108 ? 5.878 30.584 -9.758 1.00 22.76 101 PRO A N 1
ATOM 798 C CA . PRO A 1 108 ? 7.111 31.384 -9.737 1.00 24.38 101 PRO A CA 1
ATOM 799 C C . PRO A 1 108 ? 7.495 31.983 -8.389 1.00 24.92 101 PRO A C 1
ATOM 800 O O . PRO A 1 108 ? 8.636 31.824 -7.964 1.00 25.80 101 PRO A O 1
ATOM 804 N N . ASP A 1 109 ? 6.528 32.595 -7.695 1.00 25.76 102 ASP A N 1
ATOM 805 C CA A ASP A 1 109 ? 6.772 33.204 -6.380 0.50 25.71 102 ASP A CA 1
ATOM 806 C CA B ASP A 1 109 ? 6.833 33.226 -6.408 0.50 25.96 102 ASP A CA 1
ATOM 807 C C . ASP A 1 109 ? 7.222 32.252 -5.286 1.00 24.98 102 ASP A C 1
ATOM 808 O O . ASP A 1 109 ? 7.836 32.663 -4.300 1.00 26.13 102 ASP A O 1
ATOM 817 N N . ASN A 1 110 ? 6.907 30.965 -5.442 1.00 22.64 103 ASN A N 1
ATOM 818 C CA . ASN A 1 110 ? 7.260 29.955 -4.471 1.00 21.21 103 ASN A CA 1
ATOM 819 C C . ASN A 1 110 ? 8.331 28.990 -4.913 1.00 20.79 103 ASN A C 1
ATOM 820 O O . ASN A 1 110 ? 8.645 28.048 -4.201 1.00 19.71 103 ASN A O 1
ATOM 825 N N . ALA A 1 111 ? 8.951 29.237 -6.073 1.00 21.71 104 ALA A N 1
ATOM 826 C CA . ALA A 1 111 ? 10.003 28.345 -6.571 1.00 22.88 104 ALA A CA 1
ATOM 827 C C . ALA A 1 111 ? 11.112 28.173 -5.544 1.00 22.75 104 ALA A C 1
ATOM 828 O O . ALA A 1 111 ? 11.656 27.072 -5.396 1.00 23.29 104 ALA A O 1
ATOM 830 N N . GLN A 1 112 ? 11.396 29.248 -4.805 1.00 23.28 105 GLN A N 1
ATOM 831 C CA . GLN A 1 112 ? 12.410 29.218 -3.729 1.00 24.03 105 GLN A CA 1
ATOM 832 C C . GLN A 1 112 ? 12.166 28.205 -2.609 1.00 22.96 105 GLN A C 1
ATOM 833 O O . GLN A 1 112 ? 13.078 27.883 -1.863 1.00 23.31 105 GLN A O 1
ATOM 839 N N . TYR A 1 113 ? 10.921 27.735 -2.469 1.00 20.63 106 TYR A N 1
ATOM 840 C CA . TYR A 1 113 ? 10.549 26.814 -1.407 1.00 19.70 106 TYR A CA 1
ATOM 841 C C . TYR A 1 113 ? 10.404 25.359 -1.801 1.00 19.39 106 TYR A C 1
ATOM 842 O O . TYR A 1 113 ? 10.236 24.503 -0.939 1.00 19.45 106 TYR A O 1
ATOM 851 N N . VAL A 1 114 ? 10.482 25.073 -3.104 1.00 19.52 107 VAL A N 1
ATOM 852 C CA . VAL A 1 114 ? 10.199 23.753 -3.620 1.00 20.05 107 VAL A CA 1
ATOM 853 C C . VAL A 1 114 ? 11.034 22.666 -2.959 1.00 20.76 107 VAL A C 1
ATOM 854 O O . VAL A 1 114 ? 10.521 21.607 -2.625 1.00 21.09 107 VAL A O 1
ATOM 858 N N . SER A 1 115 ? 12.327 22.923 -2.764 1.00 22.10 108 SER A N 1
ATOM 859 C CA . SER A 1 115 ? 13.201 21.879 -2.190 1.00 23.20 108 SER A CA 1
ATOM 860 C C . SER A 1 115 ? 12.908 21.534 -0.733 1.00 22.53 108 SER A C 1
ATOM 861 O O . SER A 1 115 ? 13.310 20.473 -0.265 1.00 23.39 108 SER A O 1
ATOM 864 N N . PHE A 1 116 ? 12.151 22.398 -0.048 1.00 21.52 109 PHE A N 1
ATOM 865 C CA . PHE A 1 116 ? 11.768 22.180 1.344 1.00 20.93 109 PHE A CA 1
ATOM 866 C C . PHE A 1 116 ? 10.434 21.433 1.501 1.00 19.53 109 PHE A C 1
ATOM 867 O O . PHE A 1 116 ? 10.125 20.977 2.574 1.00 19.26 109 PHE A O 1
ATOM 875 N N . LEU A 1 117 ? 9.675 21.294 0.421 1.00 18.87 110 LEU A N 1
ATOM 876 C CA . LEU A 1 117 ? 8.295 20.797 0.535 1.00 18.10 110 LEU A CA 1
ATOM 877 C C . LEU A 1 117 ? 8.167 19.384 1.076 1.00 18.12 110 LEU A C 1
ATOM 878 O O . LEU A 1 117 ? 7.489 19.150 2.073 1.00 18.60 110 LEU A O 1
ATOM 883 N N . VAL A 1 118 ? 8.831 18.431 0.431 1.00 18.17 111 VAL A N 1
ATOM 884 C CA . VAL A 1 118 ? 8.698 17.044 0.821 1.00 19.12 111 VAL A CA 1
ATOM 885 C C . VAL A 1 118 ? 9.309 16.772 2.206 1.00 18.96 111 VAL A C 1
ATOM 886 O O . VAL A 1 118 ? 8.660 16.154 3.035 1.00 18.98 111 VAL A O 1
ATOM 890 N N . PRO A 1 119 ? 10.525 17.269 2.473 1.00 19.59 112 PRO A N 1
ATOM 891 C CA . PRO A 1 119 ? 11.033 17.035 3.839 1.00 19.59 112 PRO A CA 1
ATOM 892 C C . PRO A 1 119 ? 10.216 17.732 4.928 1.00 18.50 112 PRO A C 1
ATOM 893 O O . PRO A 1 119 ? 10.074 17.181 6.007 1.00 18.94 112 PRO A O 1
ATOM 897 N N . ALA A 1 120 ? 9.641 18.893 4.620 1.00 17.44 113 ALA A N 1
ATOM 898 C CA . ALA A 1 120 ? 8.733 19.537 5.565 1.00 16.56 113 ALA A CA 1
ATOM 899 C C . ALA A 1 120 ? 7.479 18.673 5.858 1.00 15.96 113 ALA A C 1
ATOM 900 O O . ALA A 1 120 ? 7.074 18.497 7.015 1.00 15.86 113 ALA A O 1
ATOM 902 N N . ILE A 1 121 ? 6.867 18.122 4.804 1.00 15.88 114 ILE A N 1
ATOM 903 C CA . ILE A 1 121 ? 5.714 17.216 4.971 1.00 16.42 114 ILE A CA 1
ATOM 904 C C . ILE A 1 121 ? 6.077 16.032 5.882 1.00 17.00 114 ILE A C 1
ATOM 905 O O . ILE A 1 121 ? 5.371 15.731 6.833 1.00 17.09 114 ILE A O 1
ATOM 910 N N . LYS A 1 122 ? 7.187 15.379 5.566 1.00 18.80 115 LYS A N 1
ATOM 911 C CA . LYS A 1 122 ? 7.640 14.216 6.325 1.00 19.92 115 LYS A CA 1
ATOM 912 C C . LYS A 1 122 ? 7.999 14.543 7.773 1.00 19.40 115 LYS A C 1
ATOM 913 O O . LYS A 1 122 ? 7.621 13.806 8.666 1.00 20.00 115 LYS A O 1
ATOM 919 N N . ASN A 1 123 ? 8.653 15.676 7.987 1.00 19.08 116 ASN A N 1
ATOM 920 C CA . ASN A 1 123 ? 9.053 16.071 9.337 1.00 18.83 116 ASN A CA 1
ATOM 921 C C . ASN A 1 123 ? 7.870 16.508 10.180 1.00 18.21 116 ASN A C 1
ATOM 922 O O . ASN A 1 123 ? 7.819 16.235 11.361 1.00 17.67 116 ASN A O 1
ATOM 927 N N . ILE A 1 124 ? 6.888 17.162 9.560 1.00 16.80 117 ILE A N 1
ATOM 928 C CA . ILE A 1 124 ? 5.659 17.476 10.264 1.00 16.51 117 ILE A CA 1
ATOM 929 C C . ILE A 1 124 ? 4.935 16.207 10.654 1.00 16.45 117 ILE A C 1
ATOM 930 O O . ILE A 1 124 ? 4.414 16.103 11.751 1.00 15.83 117 ILE A O 1
ATOM 935 N N . GLN A 1 125 ? 4.886 15.219 9.763 1.00 17.17 118 GLN A N 1
ATOM 936 C CA . GLN A 1 125 ? 4.296 13.934 10.120 1.00 17.71 118 GLN A CA 1
ATOM 937 C C . GLN A 1 125 ? 5.003 13.278 11.317 1.00 18.37 118 GLN A C 1
ATOM 938 O O . GLN A 1 125 ? 4.351 12.839 12.260 1.00 18.43 118 GLN A O 1
ATOM 944 N N . THR A 1 126 ? 6.318 13.217 11.251 1.00 19.27 119 THR A N 1
ATOM 945 C CA . THR A 1 126 ? 7.109 12.688 12.369 1.00 19.85 119 THR A CA 1
ATOM 946 C C . THR A 1 126 ? 6.842 13.473 13.658 1.00 19.79 119 THR A C 1
ATOM 947 O O . THR A 1 126 ? 6.673 12.877 14.722 1.00 19.95 119 THR A O 1
ATOM 951 N N . ALA A 1 127 ? 6.709 14.796 13.536 1.00 18.84 120 ALA A N 1
ATOM 952 C CA . ALA A 1 127 ? 6.392 15.615 14.684 1.00 18.45 120 ALA A CA 1
ATOM 953 C C . ALA A 1 127 ? 5.020 15.318 15.268 1.00 18.67 120 ALA A C 1
ATOM 954 O O . ALA A 1 127 ? 4.846 15.301 16.463 1.00 18.97 120 ALA A O 1
ATOM 956 N N . LEU A 1 128 ? 4.014 15.080 14.422 1.00 18.47 121 LEU A N 1
ATOM 957 C CA . LEU A 1 128 ? 2.730 14.641 14.934 1.00 19.06 121 LEU A CA 1
ATOM 958 C C . LEU A 1 128 ? 2.838 13.304 15.693 1.00 19.99 121 LEU A C 1
ATOM 959 O O . LEU A 1 128 ? 2.222 13.120 16.724 1.00 20.34 121 LEU A O 1
ATOM 964 N N . GLU A 1 129 ? 3.594 12.381 15.131 1.00 21.11 122 GLU A N 1
ATOM 965 C CA . GLU A 1 129 ? 3.826 11.081 15.774 1.00 22.75 122 GLU A CA 1
ATOM 966 C C . GLU A 1 129 ? 4.527 11.268 17.096 1.00 23.61 122 GLU A C 1
ATOM 967 O O . GLU A 1 129 ? 4.101 10.702 18.096 1.00 24.69 122 GLU A O 1
ATOM 973 N N . ASN A 1 130 ? 5.539 12.122 17.123 1.00 23.48 123 ASN A N 1
ATOM 974 C CA . ASN A 1 130 ? 6.244 12.422 18.394 1.00 23.80 123 ASN A CA 1
ATOM 975 C C . ASN A 1 130 ? 5.316 13.027 19.460 1.00 24.46 123 ASN A C 1
ATOM 976 O O . ASN A 1 130 ? 5.513 12.803 20.661 1.00 26.06 123 ASN A O 1
ATOM 981 N N . ALA A 1 131 ? 4.296 13.774 19.034 1.00 23.17 124 ALA A N 1
ATOM 982 C CA . ALA A 1 131 ? 3.267 14.318 19.925 1.00 23.61 124 ALA A CA 1
ATOM 983 C C . ALA A 1 131 ? 2.066 13.426 20.198 1.00 23.89 124 ALA A C 1
ATOM 984 O O . ALA A 1 131 ? 1.111 13.855 20.887 1.00 24.26 124 ALA A O 1
ATOM 986 N N A ASN A 1 132 ? 2.073 12.213 19.643 0.50 24.80 125 ASN A N 1
ATOM 987 N N B ASN A 1 132 ? 2.077 12.213 19.646 0.50 24.73 125 ASN A N 1
ATOM 988 C CA A ASN A 1 132 ? 0.956 11.264 19.775 0.50 25.66 125 ASN A CA 1
ATOM 989 C CA B ASN A 1 132 ? 0.954 11.280 19.776 0.50 25.53 125 ASN A CA 1
ATOM 990 C C A ASN A 1 132 ? -0.353 11.768 19.171 0.50 24.96 125 ASN A C 1
ATOM 991 C C B ASN A 1 132 ? -0.349 11.875 19.247 0.50 24.85 125 ASN A C 1
ATOM 992 O O A ASN A 1 132 ? -1.440 11.410 19.635 0.50 25.71 125 ASN A O 1
ATOM 993 O O B ASN A 1 132 ? -1.415 11.732 19.859 0.50 25.52 125 ASN A O 1
ATOM 1002 N N . LEU A 1 133 ? -0.239 12.576 18.118 1.00 23.54 126 LEU A N 1
ATOM 1003 C CA . LEU A 1 133 ? -1.402 13.167 17.436 1.00 22.57 126 LEU A CA 1
ATOM 1004 C C . LEU A 1 133 ? -1.670 12.531 16.092 1.00 22.46 126 LEU A C 1
ATOM 1005 O O . LEU A 1 133 ? -2.587 12.963 15.376 1.00 21.11 126 LEU A O 1
ATOM 1010 N N . GLN A 1 134 ? -0.899 11.516 15.729 1.00 23.18 127 GLN A N 1
ATOM 1011 C CA . GLN A 1 134 ? -1.004 10.958 14.380 1.00 24.40 127 GLN A CA 1
ATOM 1012 C C . GLN A 1 134 ? -2.353 10.263 14.098 1.00 24.83 127 GLN A C 1
ATOM 1013 O O . GLN A 1 134 ? -2.731 10.180 12.949 1.00 24.45 127 GLN A O 1
ATOM 1019 N N . ASN A 1 135 ? -3.103 9.841 15.119 1.00 26.23 128 ASN A N 1
ATOM 1020 C CA . ASN A 1 135 ? -4.442 9.220 14.866 1.00 28.42 128 ASN A CA 1
ATOM 1021 C C . ASN A 1 135 ? -5.562 10.215 14.620 1.00 27.86 128 ASN A C 1
ATOM 1022 O O . ASN A 1 135 ? -6.703 9.842 14.279 1.00 29.36 128 ASN A O 1
ATOM 1027 N N . ASN A 1 136 ? -5.252 11.486 14.820 1.00 26.20 129 ASN A N 1
ATOM 1028 C CA . ASN A 1 136 ? -6.244 12.517 14.843 1.00 25.02 129 ASN A CA 1
ATOM 1029 C C . ASN A 1 136 ? -6.028 13.560 13.771 1.00 22.22 129 ASN A C 1
ATOM 1030 O O . ASN A 1 136 ? -6.973 14.190 13.362 1.00 20.49 129 ASN A O 1
ATOM 1035 N N . ILE A 1 137 ? -4.778 13.781 13.370 1.00 20.20 130 ILE A N 1
ATOM 1036 C CA . ILE A 1 137 ? -4.455 14.878 12.474 1.00 18.61 130 ILE A CA 1
ATOM 1037 C C . ILE A 1 137 ? -3.621 14.311 11.355 1.00 18.48 130 ILE A C 1
ATOM 1038 O O . ILE A 1 137 ? -2.673 13.573 11.602 1.00 19.35 130 ILE A O 1
ATOM 1043 N N . LYS A 1 138 ? -3.984 14.645 10.117 1.00 17.83 131 LYS A N 1
ATOM 1044 C CA . LYS A 1 138 ? -3.242 14.188 8.937 1.00 18.10 131 LYS A CA 1
ATOM 1045 C C . LYS A 1 138 ? -2.566 15.352 8.243 1.00 16.69 131 LYS A C 1
ATOM 1046 O O . LYS A 1 138 ? -2.898 16.533 8.473 1.00 16.69 131 LYS A O 1
ATOM 1052 N N . VAL A 1 139 ? -1.605 15.002 7.412 1.00 15.97 132 VAL A N 1
ATOM 1053 C CA . VAL A 1 139 ? -0.710 15.960 6.772 1.00 15.25 132 VAL A CA 1
ATOM 1054 C C . VAL A 1 139 ? -0.837 15.920 5.259 1.00 14.58 132 VAL A C 1
ATOM 1055 O O . VAL A 1 139 ? -0.851 14.857 4.639 1.00 15.62 132 VAL A O 1
ATOM 1059 N N . SER A 1 140 ? -0.943 17.102 4.654 1.00 13.60 133 SER A N 1
ATOM 1060 C CA . SER A 1 140 ? -0.908 17.222 3.215 1.00 13.26 133 SER A CA 1
ATOM 1061 C C . SER A 1 140 ? -0.327 18.555 2.814 1.00 12.74 133 SER A C 1
ATOM 1062 O O . SER A 1 140 ? 0.400 19.158 3.609 1.00 12.92 133 SER A O 1
ATOM 1065 N N . THR A 1 141 ? -0.577 19.009 1.589 1.00 12.16 134 THR A N 1
ATOM 1066 C CA . THR A 1 141 ? -0.150 20.322 1.085 1.00 12.11 134 THR A CA 1
ATOM 1067 C C . THR A 1 141 ? -1.124 20.761 0.019 1.00 11.89 134 THR A C 1
ATOM 1068 O O . THR A 1 141 ? -1.682 19.915 -0.682 1.00 11.98 134 THR A O 1
ATOM 1072 N N . ALA A 1 142 ? -1.391 22.062 -0.071 1.00 11.17 135 ALA A N 1
ATOM 1073 C CA . ALA A 1 142 ? -2.403 22.550 -1.016 1.00 11.08 135 ALA A CA 1
ATOM 1074 C C . ALA A 1 142 ? -1.728 22.884 -2.343 1.00 11.38 135 ALA A C 1
ATOM 1075 O O . ALA A 1 142 ? -0.781 23.688 -2.396 1.00 11.53 135 ALA A O 1
ATOM 1077 N N . HIS A 1 143 ? -2.242 22.299 -3.418 1.00 11.49 136 HIS A N 1
ATOM 1078 C CA . HIS A 1 143 ? -1.686 22.477 -4.768 1.00 11.80 136 HIS A CA 1
ATOM 1079 C C . HIS A 1 143 ? -2.579 23.410 -5.594 1.00 12.05 136 HIS A C 1
ATOM 1080 O O . HIS A 1 143 ? -3.806 23.286 -5.576 1.00 12.17 136 HIS A O 1
ATOM 1087 N N . ALA A 1 144 ? -1.945 24.284 -6.370 1.00 12.38 137 ALA A N 1
ATOM 1088 C CA . ALA A 1 144 ? -2.620 25.005 -7.436 1.00 12.94 137 ALA A CA 1
ATOM 1089 C C . ALA A 1 144 ? -2.831 24.092 -8.626 1.00 13.63 137 ALA A C 1
ATOM 1090 O O . ALA A 1 144 ? -2.117 23.098 -8.807 1.00 14.16 137 ALA A O 1
ATOM 1092 N N . MET A 1 145 ? -3.760 24.490 -9.491 1.00 13.64 138 MET A N 1
ATOM 1093 C CA A MET A 1 145 ? -4.006 23.772 -10.745 0.50 14.07 138 MET A CA 1
ATOM 1094 C CA B MET A 1 145 ? -3.991 23.742 -10.724 0.50 14.39 138 MET A CA 1
ATOM 1095 C C . MET A 1 145 ? -2.862 23.880 -11.748 1.00 14.86 138 MET A C 1
ATOM 1096 O O . MET A 1 145 ? -2.876 23.185 -12.766 1.00 15.47 138 MET A O 1
ATOM 1105 N N . THR A 1 146 ? -1.881 24.740 -11.456 1.00 15.04 139 THR A N 1
ATOM 1106 C CA . THR A 1 146 ? -0.666 24.861 -12.300 1.00 16.06 139 THR A CA 1
ATOM 1107 C C . THR A 1 146 ? 0.134 23.576 -12.263 1.00 16.56 139 THR A C 1
ATOM 1108 O O . THR A 1 146 ? 0.970 23.362 -13.141 1.00 17.42 139 THR A O 1
ATOM 1112 N N . VAL A 1 147 ? -0.136 22.668 -11.323 1.00 15.89 140 VAL A N 1
ATOM 1113 C CA . VAL A 1 147 ? 0.541 21.371 -11.347 1.00 16.39 140 VAL A CA 1
ATOM 1114 C C . VAL A 1 147 ? 0.018 20.438 -12.447 1.00 17.42 140 VAL A C 1
ATOM 1115 O O . VAL A 1 147 ? 0.669 19.431 -12.793 1.00 18.24 140 VAL A O 1
ATOM 1119 N N . ILE A 1 148 ? -1.169 20.729 -12.977 1.00 17.59 141 ILE A N 1
ATOM 1120 C CA . ILE A 1 148 ? -1.830 19.912 -13.981 1.00 18.88 141 ILE A CA 1
ATOM 1121 C C . ILE A 1 148 ? -1.378 20.324 -15.383 1.00 20.29 141 ILE A C 1
ATOM 1122 O O . ILE A 1 148 ? -1.318 21.503 -15.715 1.00 21.15 141 ILE A O 1
ATOM 1127 N N . GLY A 1 149 ? -1.030 19.323 -16.192 1.00 22.32 142 GLY A N 1
ATOM 1128 C CA . GLY A 1 149 ? -0.572 19.549 -17.573 1.00 24.53 142 GLY A CA 1
ATOM 1129 C C . GLY A 1 149 ? -1.790 19.584 -18.464 1.00 25.65 142 GLY A C 1
ATOM 1130 O O . GLY A 1 149 ? -2.383 20.631 -18.695 1.00 27.86 142 GLY A O 1
ATOM 1131 N N . THR A 1 150 ? -2.202 18.415 -18.912 1.00 26.63 143 THR A N 1
ATOM 1132 C CA . THR A 1 150 ? -3.404 18.265 -19.702 1.00 27.07 143 THR A CA 1
ATOM 1133 C C . THR A 1 150 ? -4.578 18.248 -18.733 1.00 26.19 143 THR A C 1
ATOM 1134 O O . THR A 1 150 ? -4.528 17.530 -17.720 1.00 24.87 143 THR A O 1
ATOM 1138 N N . SER A 1 151 ? -5.619 19.027 -19.005 1.00 26.41 144 SER A N 1
ATOM 1139 C CA . SER A 1 151 ? -6.851 18.938 -18.200 1.00 26.74 144 SER A CA 1
ATOM 1140 C C . SER A 1 151 ? -8.148 18.695 -18.969 1.00 26.53 144 SER A C 1
ATOM 1141 O O . SER A 1 151 ? -9.198 18.488 -18.349 1.00 26.08 144 SER A O 1
ATOM 1144 N N . SER A 1 152 ? -8.094 18.727 -20.296 1.00 27.09 145 SER A N 1
ATOM 1145 C CA . SER A 1 152 ? -9.269 18.540 -21.130 1.00 27.44 145 SER A CA 1
ATOM 1146 C C . SER A 1 152 ? -8.939 17.479 -22.173 1.00 27.35 145 SER A C 1
ATOM 1147 O O . SER A 1 152 ? -7.913 17.595 -22.851 1.00 28.65 145 SER A O 1
ATOM 1150 N N . PRO A 1 153 ? -9.749 16.430 -22.298 1.00 25.62 146 PRO A N 1
ATOM 1151 C CA . PRO A 1 153 ? -10.869 16.119 -21.433 1.00 24.17 146 PRO A CA 1
ATOM 1152 C C . PRO A 1 153 ? -10.405 15.644 -20.038 1.00 22.02 146 PRO A C 1
ATOM 1153 O O . PRO A 1 153 ? -9.242 15.258 -19.875 1.00 21.86 146 PRO A O 1
ATOM 1157 N N . PRO A 1 154 ? -11.310 15.665 -19.039 1.00 20.46 147 PRO A N 1
ATOM 1158 C CA . PRO A 1 154 ? -10.868 15.290 -17.687 1.00 19.74 147 PRO A CA 1
ATOM 1159 C C . PRO A 1 154 ? -10.233 13.891 -17.562 1.00 20.18 147 PRO A C 1
ATOM 1160 O O . PRO A 1 154 ? -9.321 13.704 -16.742 1.00 19.70 147 PRO A O 1
ATOM 1164 N N . SER A 1 155 ? -10.668 12.947 -18.401 1.00 20.85 148 SER A N 1
ATOM 1165 C CA . SER A 1 155 ? -10.133 11.588 -18.386 1.00 21.84 148 SER A CA 1
ATOM 1166 C C . SER A 1 155 ? -8.653 11.537 -18.759 1.00 22.66 148 SER A C 1
ATOM 1167 O O . SER A 1 155 ? -7.981 10.560 -18.427 1.00 24.08 148 SER A O 1
ATOM 1170 N N . LYS A 1 156 ? -8.154 12.559 -19.455 1.00 23.48 149 LYS A N 1
ATOM 1171 C CA . LYS A 1 156 ? -6.761 12.644 -19.885 1.00 24.68 149 LYS A CA 1
ATOM 1172 C C . LYS A 1 156 ? -5.878 13.495 -18.975 1.00 23.17 149 LYS A C 1
ATOM 1173 O O . LYS A 1 156 ? -4.765 13.863 -19.324 1.00 23.11 149 LYS A O 1
ATOM 1179 N N . GLY A 1 157 ? -6.370 13.817 -17.790 1.00 21.41 150 GLY A N 1
ATOM 1180 C CA . GLY A 1 157 ? -5.595 14.648 -16.882 1.00 20.91 150 GLY A CA 1
ATOM 1181 C C . GLY A 1 157 ? -4.235 14.067 -16.516 1.00 20.82 150 GLY A C 1
ATOM 1182 O O . GLY A 1 157 ? -4.108 12.857 -16.271 1.00 21.32 150 GLY A O 1
ATOM 1183 N N . THR A 1 158 ? -3.219 14.929 -16.505 1.00 21.01 151 THR A N 1
ATOM 1184 C CA . THR A 1 158 ? -1.860 14.564 -16.141 1.00 21.92 151 THR A CA 1
ATOM 1185 C C . THR A 1 158 ? -1.218 15.654 -15.304 1.00 20.91 151 THR A C 1
ATOM 1186 O O . THR A 1 158 ? -1.685 16.788 -15.286 1.00 21.52 151 THR A O 1
ATOM 1190 N N . PHE A 1 159 ? -0.141 15.314 -14.617 1.00 20.62 152 PHE A N 1
ATOM 1191 C CA . PHE A 1 159 ? 0.714 16.306 -13.998 1.00 20.47 152 PHE A CA 1
ATOM 1192 C C . PHE A 1 159 ? 1.774 16.732 -15.000 1.00 21.60 152 PHE A C 1
ATOM 1193 O O . PHE A 1 159 ? 2.257 15.925 -15.792 1.00 22.73 152 PHE A O 1
ATOM 1201 N N . LYS A 1 160 ? 2.165 17.997 -14.927 1.00 22.24 153 LYS A N 1
ATOM 1202 C CA . LYS A 1 160 ? 3.292 18.490 -15.710 1.00 23.70 153 LYS A CA 1
ATOM 1203 C C . LYS A 1 160 ? 4.537 17.668 -15.425 1.00 24.20 153 LYS A C 1
ATOM 1204 O O . LYS A 1 160 ? 4.797 17.292 -14.298 1.00 23.31 153 LYS A O 1
ATOM 1210 N N . ASP A 1 161 ? 5.330 17.415 -16.460 1.00 25.25 154 ASP A N 1
ATOM 1211 C CA . ASP A 1 161 ? 6.563 16.647 -16.280 1.00 26.77 154 ASP A CA 1
ATOM 1212 C C . ASP A 1 161 ? 7.449 17.151 -15.167 1.00 26.10 154 ASP A C 1
ATOM 1213 O O . ASP A 1 161 ? 8.027 16.359 -14.421 1.00 26.39 154 ASP A O 1
ATOM 1218 N N . ALA A 1 162 ? 7.553 18.470 -15.051 1.00 25.63 155 ALA A N 1
ATOM 1219 C CA . ALA A 1 162 ? 8.432 19.098 -14.095 1.00 26.36 155 ALA A CA 1
ATOM 1220 C C . ALA A 1 162 ? 8.090 18.810 -12.641 1.00 25.96 155 ALA A C 1
ATOM 1221 O O . ALA A 1 162 ? 8.955 18.939 -11.788 1.00 27.40 155 ALA A O 1
ATOM 1223 N N . VAL A 1 163 ? 6.827 18.462 -12.345 1.00 24.92 156 VAL A N 1
ATOM 1224 C CA . VAL A 1 163 ? 6.425 18.162 -10.955 1.00 24.42 156 VAL A CA 1
ATOM 1225 C C . VAL A 1 163 ? 6.265 16.692 -10.650 1.00 24.41 156 VAL A C 1
ATOM 1226 O O . VAL A 1 163 ? 6.012 16.346 -9.525 1.00 23.84 156 VAL A O 1
ATOM 1230 N N . LYS A 1 164 ? 6.417 15.823 -11.642 1.00 24.77 157 LYS A N 1
ATOM 1231 C CA . LYS A 1 164 ? 6.151 14.399 -11.456 1.00 25.63 157 LYS A CA 1
ATOM 1232 C C . LYS A 1 164 ? 6.970 13.751 -10.352 1.00 25.86 157 LYS A C 1
ATOM 1233 O O . LYS A 1 164 ? 6.430 12.947 -9.595 1.00 25.75 157 LYS A O 1
ATOM 1239 N N . ASP A 1 165 ? 8.257 14.072 -10.255 1.00 27.67 158 ASP A N 1
ATOM 1240 C CA . ASP A 1 165 ? 9.112 13.525 -9.178 1.00 28.93 158 ASP A CA 1
ATOM 1241 C C . ASP A 1 165 ? 8.578 13.889 -7.785 1.00 26.58 158 ASP A C 1
ATOM 1242 O O . ASP A 1 165 ? 8.337 13.007 -6.938 1.00 26.29 158 ASP A O 1
ATOM 1247 N N . SER A 1 166 ? 8.382 15.183 -7.573 1.00 24.90 159 SER A N 1
ATOM 1248 C CA . SER A 1 166 ? 7.867 15.693 -6.306 1.00 23.98 159 SER A CA 1
ATOM 1249 C C . SER A 1 166 ? 6.488 15.130 -6.030 1.00 22.21 159 SER A C 1
ATOM 1250 O O . SER A 1 166 ? 6.194 14.676 -4.922 1.00 21.50 159 SER A O 1
ATOM 1253 N N . MET A 1 167 ? 5.643 15.149 -7.049 1.00 21.29 160 MET A N 1
ATOM 1254 C CA . MET A 1 167 ? 4.293 14.670 -6.883 1.00 20.70 160 MET A CA 1
ATOM 1255 C C . MET A 1 167 ? 4.218 13.188 -6.581 1.00 20.97 160 MET A C 1
ATOM 1256 O O . MET A 1 167 ? 3.438 12.789 -5.733 1.00 20.97 160 MET A O 1
ATOM 1261 N N . SER A 1 168 ? 5.047 12.371 -7.234 1.00 21.43 161 SER A N 1
ATOM 1262 C CA . SER A 1 168 ? 5.117 10.948 -6.912 1.00 22.75 161 SER A CA 1
ATOM 1263 C C . SER A 1 168 ? 5.447 10.707 -5.451 1.00 21.49 161 SER A C 1
ATOM 1264 O O . SER A 1 168 ? 4.805 9.876 -4.800 1.00 21.81 161 SER A O 1
ATOM 1267 N N . SER A 1 169 ? 6.398 11.472 -4.931 1.00 20.91 162 SER A N 1
ATOM 1268 C CA A SER A 1 169 ? 6.767 11.362 -3.521 0.50 20.47 162 SER A CA 1
ATOM 1269 C CA B SER A 1 169 ? 6.771 11.360 -3.514 0.50 21.10 162 SER A CA 1
ATOM 1270 C C . SER A 1 169 ? 5.610 11.755 -2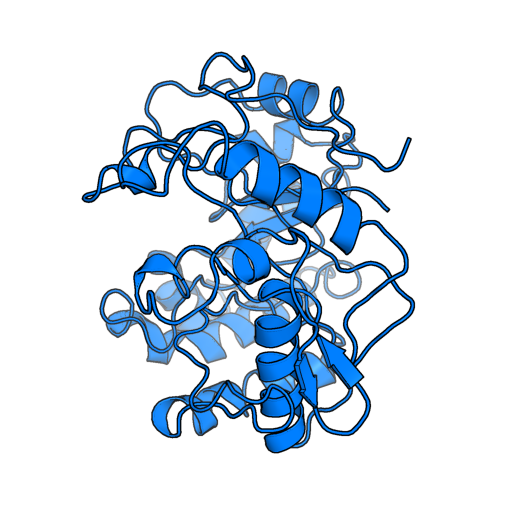.615 1.00 19.53 162 SER A C 1
ATOM 1271 O O . SER A 1 169 ? 5.300 11.049 -1.653 1.00 19.90 162 SER A O 1
ATOM 1276 N N . ILE A 1 170 ? 4.958 12.866 -2.953 1.00 18.51 163 ILE A N 1
ATOM 1277 C CA . ILE A 1 170 ? 3.830 13.340 -2.177 1.00 17.68 163 ILE A CA 1
ATOM 1278 C C . ILE A 1 170 ? 2.687 12.355 -2.215 1.00 17.31 163 ILE A C 1
ATOM 1279 O O . ILE A 1 170 ? 2.115 12.021 -1.169 1.00 16.95 163 ILE A O 1
ATOM 1284 N N . LEU A 1 171 ? 2.336 11.858 -3.399 1.00 17.27 164 LEU A N 1
ATOM 1285 C CA . LEU A 1 171 ? 1.223 10.905 -3.477 1.00 17.52 164 LEU A CA 1
ATOM 1286 C C . LEU A 1 171 ? 1.481 9.608 -2.710 1.00 17.86 164 LEU A C 1
ATOM 1287 O O . LEU A 1 171 ? 0.579 9.035 -2.110 1.00 17.92 164 LEU A O 1
ATOM 1292 N N . GLN A 1 172 ? 2.719 9.126 -2.707 1.00 19.17 165 GLN A N 1
ATOM 1293 C CA . GLN A 1 172 ? 3.002 7.931 -1.949 1.00 20.01 165 GLN A CA 1
ATOM 1294 C C . GLN A 1 172 ? 2.853 8.179 -0.467 1.00 19.49 165 GLN A C 1
ATOM 1295 O O . GLN A 1 172 ? 2.266 7.348 0.237 1.00 19.76 165 GLN A O 1
ATOM 1301 N N . PHE A 1 173 ? 3.342 9.326 -0.014 1.00 19.06 166 PHE A N 1
ATOM 1302 C CA . PHE A 1 173 ? 3.143 9.757 1.372 1.00 18.54 166 PHE A CA 1
ATOM 1303 C C . PHE A 1 173 ? 1.649 9.786 1.722 1.00 18.21 166 PHE A C 1
ATOM 1304 O O . PHE A 1 173 ? 1.210 9.262 2.746 1.00 18.36 166 PHE A O 1
ATOM 1312 N N . LEU A 1 174 ? 0.850 10.381 0.844 1.00 17.50 167 LEU A N 1
ATOM 1313 C CA . LEU A 1 174 ? -0.572 10.478 1.121 1.00 17.56 167 LEU A CA 1
ATOM 1314 C C . LEU A 1 174 ? -1.213 9.103 1.211 1.00 18.24 167 LEU A C 1
ATOM 1315 O O . LEU A 1 174 ? -2.006 8.849 2.117 1.00 18.40 167 LEU A O 1
ATOM 1320 N N . GLN A 1 175 ? -0.867 8.203 0.290 1.00 20.06 168 GLN A N 1
ATOM 1321 C CA . GLN A 1 175 ? -1.452 6.873 0.295 1.00 21.65 168 GLN A CA 1
ATOM 1322 C C . GLN A 1 175 ? -1.095 6.149 1.591 1.00 22.26 168 GLN A C 1
ATOM 1323 O O . GLN A 1 175 ? -1.953 5.560 2.250 1.00 22.34 168 GLN A O 1
ATOM 1329 N N . ASP A 1 176 ? 0.168 6.238 1.960 1.00 23.08 169 ASP A N 1
ATOM 1330 C CA . ASP A 1 176 ? 0.663 5.537 3.139 1.00 24.66 169 ASP A CA 1
ATOM 1331 C C . ASP A 1 176 ? 0.010 6.047 4.415 1.00 24.17 169 ASP A C 1
ATOM 1332 O O . ASP A 1 176 ? -0.093 5.323 5.378 1.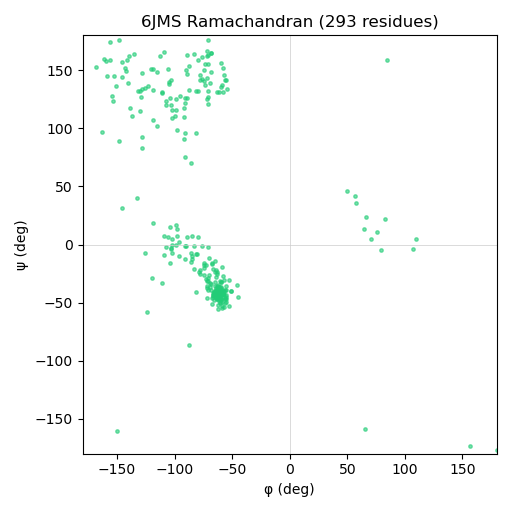00 25.26 169 ASP A O 1
ATOM 1337 N N . HIS A 1 177 ? -0.415 7.311 4.427 1.00 22.18 170 HIS A N 1
ATOM 1338 C CA . HIS A 1 177 ? -1.025 7.887 5.610 1.00 22.13 170 HIS A CA 1
ATOM 1339 C C . HIS A 1 177 ? -2.530 8.074 5.546 1.00 21.89 170 HIS A C 1
ATOM 1340 O O . HIS A 1 177 ? -3.098 8.637 6.478 1.00 22.52 170 HIS A O 1
ATOM 1347 N N . GLY A 1 178 ? -3.194 7.584 4.500 1.00 21.58 171 GLY A N 1
ATOM 1348 C CA . GLY A 1 178 ? -4.637 7.779 4.370 1.00 21.29 171 GLY A CA 1
ATOM 1349 C C . GLY A 1 178 ? -5.022 9.255 4.369 1.00 20.47 171 GLY A C 1
ATOM 1350 O O . GLY A 1 178 ? -6.079 9.627 4.889 1.00 21.28 171 GLY A O 1
ATOM 1351 N N . SER A 1 179 ? -4.165 10.063 3.758 1.00 18.98 172 SER A N 1
ATOM 1352 C CA . SER A 1 179 ? -4.315 11.519 3.751 1.00 17.87 172 SER A CA 1
ATOM 1353 C C . SER A 1 179 ? -4.784 12.000 2.377 1.00 16.72 172 SER A C 1
ATOM 1354 O O . SER A 1 179 ? -4.444 11.395 1.350 1.00 16.61 172 SER A O 1
ATOM 1357 N N . PRO A 1 180 ? -5.532 13.130 2.316 1.00 15.31 173 PRO A N 1
ATOM 1358 C CA . PRO A 1 180 ? -6.089 13.566 1.037 1.00 14.84 173 PRO A CA 1
ATOM 1359 C C . PRO A 1 180 ? -5.132 14.457 0.244 1.00 14.22 173 PRO A C 1
ATOM 1360 O O . PRO A 1 180 ? -4.269 15.121 0.845 1.00 14.15 173 PRO A O 1
ATOM 1364 N N . PHE A 1 181 ? -5.289 14.461 -1.075 1.00 13.61 174 PHE A N 1
ATOM 1365 C CA . PHE A 1 181 ? -4.720 15.484 -1.949 1.00 13.04 174 PHE A CA 1
ATOM 1366 C C . PHE A 1 181 ? -5.513 16.763 -1.684 1.00 12.51 174 PHE A C 1
ATOM 1367 O O . PHE A 1 181 ? -6.739 16.714 -1.666 1.00 13.31 174 PHE A O 1
ATOM 1375 N N . MET A 1 182 ? -4.845 17.888 -1.486 1.00 11.75 175 MET A N 1
ATOM 1376 C CA . MET A 1 182 ? -5.529 19.159 -1.281 1.00 11.39 175 MET A CA 1
ATOM 1377 C C . MET A 1 182 ? -5.353 20.009 -2.520 1.00 11.11 175 MET A C 1
ATOM 1378 O O . MET A 1 182 ? -4.218 20.269 -2.947 1.00 11.50 175 MET A O 1
ATOM 1383 N N . ALA A 1 183 ? -6.476 20.442 -3.107 1.00 10.63 176 ALA A N 1
ATOM 1384 C CA . ALA A 1 183 ? -6.452 21.199 -4.355 1.00 10.63 176 ALA A CA 1
ATOM 1385 C C . ALA A 1 183 ? -7.158 22.549 -4.196 1.00 10.30 176 ALA A C 1
ATOM 1386 O O . ALA A 1 183 ? -8.271 22.611 -3.676 1.00 10.03 176 ALA A O 1
ATOM 1388 N N . ASN A 1 184 ? -6.536 23.578 -4.749 1.00 10.14 177 ASN A N 1
ATOM 1389 C CA . ASN A 1 184 ? -7.140 24.912 -4.911 1.00 10.03 177 ASN A CA 1
ATOM 1390 C C . ASN A 1 184 ? -7.629 24.984 -6.356 1.00 10.49 177 ASN A C 1
ATOM 1391 O O . ASN A 1 184 ? -6.815 24.895 -7.298 1.00 11.07 177 ASN A O 1
ATOM 1396 N N . VAL A 1 185 ? -8.956 25.092 -6.544 1.00 10.27 178 VAL A N 1
ATOM 1397 C CA . VAL A 1 185 ? -9.576 24.856 -7.851 1.00 10.69 178 VAL A CA 1
ATOM 1398 C C . VAL A 1 185 ? -10.498 26.032 -8.161 1.00 10.39 178 VAL A C 1
ATOM 1399 O O . VAL A 1 185 ? -11.498 26.219 -7.457 1.00 10.31 178 VAL A O 1
ATOM 1403 N N . TYR A 1 186 ? -10.163 26.788 -9.201 1.00 10.24 179 TYR A N 1
ATOM 1404 C CA . TYR A 1 186 ? -10.911 28.013 -9.547 1.00 10.22 179 TYR A CA 1
ATOM 1405 C C . TYR A 1 186 ? -11.343 28.037 -11.002 1.00 10.70 179 TYR A C 1
ATOM 1406 O O . TYR A 1 186 ? -10.630 28.539 -11.880 1.00 10.86 179 TYR A O 1
ATOM 1415 N N . PRO A 1 187 ? -12.559 27.544 -11.265 1.00 10.67 180 PRO A N 1
ATOM 1416 C CA . PRO A 1 187 ? -13.188 27.816 -12.538 1.00 10.93 180 PRO A CA 1
ATOM 1417 C C . PRO A 1 187 ? -13.094 29.277 -12.956 1.00 11.25 180 PRO A C 1
ATOM 1418 O O . PRO A 1 187 ? -12.922 29.555 -14.136 1.00 11.67 180 PRO A O 1
ATOM 1422 N N . TYR A 1 188 ? -13.156 30.206 -11.995 1.00 11.06 181 TYR A N 1
ATOM 1423 C CA . TYR A 1 188 ? -12.994 31.622 -12.320 1.00 11.71 181 TYR A CA 1
ATOM 1424 C C . TYR A 1 188 ? -11.724 31.905 -13.112 1.00 12.00 181 TYR A C 1
ATOM 1425 O O . TYR A 1 188 ? -11.762 32.574 -14.139 1.00 12.23 181 TYR A O 1
ATOM 1434 N N . PHE A 1 189 ? -10.594 31.449 -12.591 1.00 12.09 182 PHE A N 1
ATOM 1435 C CA . PHE A 1 189 ? -9.320 31.729 -13.258 1.00 13.07 182 PHE A CA 1
ATOM 1436 C C . PHE A 1 189 ? -9.176 30.999 -14.573 1.00 13.78 182 PHE A C 1
ATOM 1437 O O . PHE A 1 189 ? -8.602 31.569 -15.539 1.00 14.96 182 PHE A O 1
ATOM 1445 N N . SER A 1 190 ? -9.687 29.773 -14.651 1.00 13.80 183 SER A N 1
ATOM 1446 C CA A SER A 1 190 ? -9.647 29.057 -15.924 0.70 14.50 183 SER A CA 1
ATOM 1447 C CA B SER A 1 190 ? -9.681 29.028 -15.904 0.30 14.38 183 SER A CA 1
ATOM 1448 C C . SER A 1 190 ? -10.448 29.817 -16.966 1.00 14.73 183 SER A C 1
ATOM 1449 O O . SER A 1 190 ? -9.960 30.022 -18.060 1.00 15.49 183 SER A O 1
ATOM 1454 N N . TYR A 1 191 ? -11.654 30.259 -16.610 1.00 14.13 184 TYR A N 1
ATOM 1455 C CA . TYR A 1 191 ? -12.496 31.020 -17.502 1.00 14.94 184 TYR A CA 1
ATOM 1456 C C . TYR A 1 191 ? -11.812 32.345 -17.864 1.00 15.57 184 TYR A C 1
ATOM 1457 O O . TYR A 1 191 ? -11.710 32.709 -19.050 1.00 16.09 184 TYR A O 1
ATOM 1466 N N . ASP A 1 192 ? -11.299 33.058 -16.864 1.00 15.48 185 ASP A N 1
ATOM 1467 C CA . ASP A 1 192 ? -10.819 34.410 -17.143 1.00 16.42 185 ASP A CA 1
ATOM 1468 C C . ASP A 1 192 ? -9.707 34.328 -18.177 1.00 17.23 185 ASP A C 1
ATOM 1469 O O . ASP A 1 192 ? -9.657 35.167 -19.094 1.00 18.84 185 ASP A O 1
ATOM 1474 N N . GLY A 1 193 ? -8.856 33.318 -18.044 1.00 17.40 186 GLY A N 1
ATOM 1475 C CA . GLY A 1 193 ? -7.723 33.114 -18.959 1.00 18.59 186 GLY A CA 1
ATOM 1476 C C . GLY A 1 193 ? -8.023 32.431 -20.284 1.00 19.81 186 GLY A C 1
ATOM 1477 O O . GLY A 1 193 ? -7.140 32.362 -21.138 1.00 21.38 186 GLY A O 1
ATOM 1478 N N . ASP A 1 194 ? -9.234 31.917 -20.463 1.00 19.39 187 ASP A N 1
ATOM 1479 C CA . ASP A 1 194 ? -9.645 31.294 -21.719 1.00 20.18 187 ASP A CA 1
ATOM 1480 C C . ASP A 1 194 ? -11.125 31.513 -21.938 1.00 19.91 187 ASP A C 1
ATOM 1481 O O . ASP A 1 194 ? -11.954 30.691 -21.532 1.00 19.26 187 ASP A O 1
ATOM 1486 N N . ARG A 1 195 ? -11.448 32.618 -22.592 1.00 20.40 188 ARG A N 1
ATOM 1487 C CA . ARG A 1 195 ? -12.821 33.023 -22.819 1.00 20.37 188 ARG A CA 1
ATOM 1488 C C . ARG A 1 195 ? -13.576 32.156 -23.842 1.00 20.64 188 ARG A C 1
ATOM 1489 O O . ARG A 1 195 ? -14.760 32.387 -24.079 1.00 21.49 188 ARG A O 1
ATOM 1497 N N . SER A 1 196 ? -12.906 31.171 -24.433 1.00 21.08 189 SER A N 1
ATOM 1498 C CA . SER A 1 196 ? -13.604 30.156 -25.249 1.00 21.53 189 SER A CA 1
ATOM 1499 C C . SER A 1 196 ? -14.357 29.157 -24.374 1.00 20.92 189 SER A C 1
ATOM 1500 O O . SER A 1 196 ? -15.217 28.437 -24.871 1.00 21.26 189 SER A O 1
ATOM 1503 N N . ILE A 1 197 ? -14.038 29.114 -23.082 1.00 19.17 190 ILE A N 1
ATOM 1504 C CA . ILE A 1 197 ? -14.845 28.360 -22.129 1.00 18.62 190 ILE A CA 1
ATOM 1505 C C . ILE A 1 197 ? -16.179 29.079 -21.982 1.00 18.48 190 ILE A C 1
ATOM 1506 O O . ILE A 1 197 ? -16.245 30.316 -21.971 1.00 19.13 190 ILE A O 1
ATOM 1511 N N . LYS A 1 198 ? -17.271 28.309 -21.924 1.00 18.55 191 LYS A N 1
ATOM 1512 C CA . LYS A 1 198 ? -18.585 28.905 -21.700 1.00 18.72 191 LYS A CA 1
ATOM 1513 C C . LYS A 1 198 ? -18.720 29.385 -20.252 1.00 17.03 191 LYS A C 1
ATOM 1514 O O . LYS A 1 198 ? -18.520 28.619 -19.307 1.00 15.93 191 LYS A O 1
ATOM 1520 N N . LEU A 1 199 ? -19.063 30.666 -20.091 1.00 16.27 192 LEU A N 1
ATOM 1521 C CA . LEU A 1 199 ? -19.242 31.209 -18.753 1.00 15.67 192 LEU A CA 1
ATOM 1522 C C . LEU A 1 199 ? -20.267 30.407 -17.956 1.00 15.15 192 LEU A C 1
ATOM 1523 O O . LEU A 1 199 ? -20.082 30.161 -16.763 1.00 14.26 192 LEU A O 1
ATOM 1528 N N . ASP A 1 200 ? -21.336 29.970 -18.617 1.00 15.24 193 ASP A N 1
ATOM 1529 C CA . ASP A 1 200 ? -22.356 29.181 -17.922 1.00 15.54 193 ASP A CA 1
ATOM 1530 C C . ASP A 1 200 ? -21.777 27.897 -17.344 1.00 14.44 193 ASP A C 1
ATOM 1531 O O . ASP A 1 200 ? -22.149 27.486 -16.244 1.00 13.78 193 ASP A O 1
ATOM 1536 N N . TYR A 1 201 ? -20.873 27.251 -18.068 1.00 14.23 194 TYR A N 1
ATOM 1537 C CA . TYR A 1 201 ? -20.214 26.042 -17.587 1.00 13.86 194 TYR A CA 1
ATOM 1538 C C . TYR A 1 201 ? -19.360 26.342 -16.340 1.00 13.29 194 TYR A C 1
ATOM 1539 O O . TYR A 1 201 ? -19.362 25.559 -15.394 1.00 12.72 194 TYR A O 1
ATOM 1548 N N . ALA A 1 202 ? -18.671 27.476 -16.353 1.00 12.96 195 ALA A N 1
ATOM 1549 C CA . ALA A 1 202 ? -17.912 27.901 -15.179 1.00 12.58 195 ALA A CA 1
ATOM 1550 C C . ALA A 1 202 ? -18.809 28.162 -13.960 1.00 12.16 195 ALA A C 1
ATOM 1551 O O . ALA A 1 202 ? -18.423 27.899 -12.829 1.00 11.73 195 ALA A O 1
ATOM 1553 N N . LEU A 1 203 ? -20.012 28.696 -14.189 1.00 12.38 196 LEU A N 1
ATOM 1554 C CA . LEU A 1 203 ? -20.897 29.124 -13.119 1.00 12.24 196 LEU A CA 1
ATOM 1555 C C . LEU A 1 203 ? -21.875 28.083 -12.582 1.00 12.32 196 LEU A C 1
ATOM 1556 O O . LEU A 1 203 ? -22.628 28.387 -11.677 1.00 12.86 196 LEU A O 1
ATOM 1561 N N . PHE A 1 204 ? -21.863 26.872 -13.149 1.00 12.62 197 PHE A N 1
ATOM 1562 C CA . PHE A 1 204 ? -22.880 25.816 -12.912 1.00 13.15 197 PHE A CA 1
ATOM 1563 C C . PHE A 1 204 ? -24.277 26.207 -13.460 1.00 13.44 197 PHE A C 1
ATOM 1564 O O . PHE A 1 204 ? -25.307 25.730 -12.976 1.00 14.30 197 PHE A O 1
ATOM 1572 N N . ASN A 1 205 ? -24.329 27.112 -14.432 1.00 13.96 198 ASN A N 1
ATOM 1573 C CA . ASN A 1 205 ? -25.604 27.486 -15.063 1.00 14.58 198 ASN A CA 1
ATOM 1574 C C . ASN A 1 205 ? -25.961 26.485 -16.140 1.00 14.52 198 ASN A C 1
ATOM 1575 O O . ASN A 1 205 ? -25.114 25.744 -16.609 1.00 14.29 198 ASN A O 1
ATOM 1580 N N . PRO A 1 206 ? -27.216 26.483 -16.568 1.00 14.63 199 PRO A N 1
ATOM 1581 C CA . PRO A 1 206 ? -27.562 25.550 -17.648 1.00 15.13 199 PRO A CA 1
ATOM 1582 C C . PRO A 1 206 ? -26.681 25.699 -18.877 1.00 15.33 199 PRO A C 1
ATOM 1583 O O . PRO A 1 206 ? -26.427 26.813 -19.337 1.00 15.82 199 PRO A O 1
ATOM 1587 N N . THR A 1 207 ? -26.229 24.557 -19.386 1.00 15.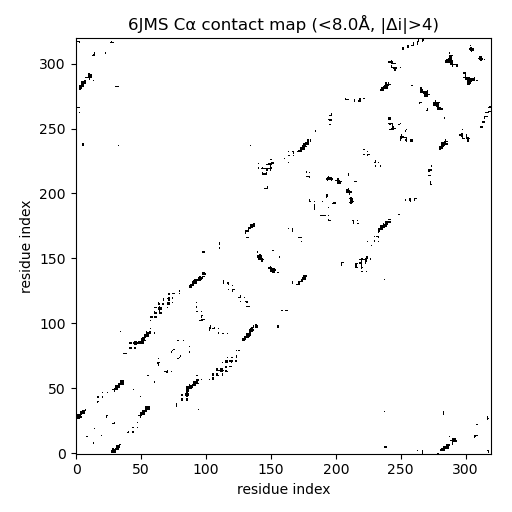95 200 THR A N 1
ATOM 1588 C CA . THR A 1 207 ? -25.249 24.523 -20.437 1.00 16.64 200 THR A CA 1
ATOM 1589 C C . THR A 1 207 ? -25.211 23.086 -20.942 1.00 16.91 200 THR A C 1
ATOM 1590 O O . THR A 1 207 ? -25.526 22.173 -20.184 1.00 16.63 200 THR A O 1
ATOM 1594 N N . PRO A 1 208 ? -24.849 22.862 -22.206 1.00 17.74 201 PRO A N 1
ATOM 1595 C CA . PRO A 1 208 ? -24.771 21.468 -22.660 1.00 18.53 201 PRO A CA 1
ATOM 1596 C C . PRO A 1 208 ? -23.728 20.661 -21.926 1.00 18.62 201 PRO A C 1
ATOM 1597 O O . PRO A 1 208 ? -22.598 21.129 -21.768 1.00 19.30 201 PRO A O 1
ATOM 1601 N N . PRO A 1 209 ? -24.079 19.462 -21.437 1.00 19.11 202 PRO A N 1
ATOM 1602 C CA . PRO A 1 209 ? -23.017 18.733 -20.757 1.00 19.31 202 PRO A CA 1
ATOM 1603 C C . PRO A 1 209 ? -21.955 18.217 -21.716 1.00 19.63 202 PRO A C 1
ATOM 1604 O O . PRO A 1 209 ? -22.184 18.079 -22.911 1.00 20.14 202 PRO A O 1
ATOM 1608 N N . VAL A 1 210 ? -20.770 18.024 -21.160 1.00 19.58 203 VAL A N 1
ATOM 1609 C CA . VAL A 1 210 ? -19.615 17.525 -21.888 1.00 21.02 203 VAL A CA 1
ATOM 1610 C C . VAL A 1 210 ? -19.492 16.066 -21.513 1.00 21.28 203 VAL A C 1
ATOM 1611 O O . VAL A 1 210 ? -19.310 15.736 -20.353 1.00 21.27 203 VAL A O 1
ATOM 1615 N N . VAL A 1 211 ? -19.665 15.174 -22.489 1.00 21.94 204 VAL A N 1
ATOM 1616 C CA . VAL A 1 211 ? -19.592 13.752 -22.216 1.00 22.92 204 VAL A CA 1
ATOM 1617 C C . VAL A 1 211 ? -18.169 13.266 -22.531 1.00 23.68 204 VAL A C 1
ATOM 1618 O O . VAL A 1 211 ? -17.620 13.553 -23.595 1.00 25.65 204 VAL A O 1
ATOM 1622 N N . ASP A 1 212 ? -17.560 12.585 -21.566 1.00 22.87 205 ASP A N 1
ATOM 1623 C CA . ASP A 1 212 ? -16.155 12.165 -21.626 1.00 23.09 205 ASP A CA 1
ATOM 1624 C C . ASP A 1 212 ? -16.091 10.740 -21.109 1.00 23.58 205 ASP A C 1
ATOM 1625 O O . ASP A 1 212 ? -16.344 10.489 -19.931 1.00 23.80 205 ASP A O 1
ATOM 1630 N N . GLU A 1 213 ? -15.803 9.785 -21.990 1.00 25.81 206 GLU A N 1
ATOM 1631 C CA . GLU A 1 213 ? -15.773 8.351 -21.598 1.00 27.12 206 GLU A CA 1
ATOM 1632 C C . GLU A 1 213 ? -17.026 7.907 -20.819 1.00 26.61 206 GLU A C 1
ATOM 1633 O O . GLU A 1 213 ? -16.914 7.269 -19.761 1.00 27.38 206 GLU A O 1
ATOM 1639 N N . GLY A 1 214 ? -18.192 8.296 -21.323 1.00 25.86 207 GLY A N 1
ATOM 1640 C CA . GLY A 1 214 ? -19.481 7.995 -20.699 1.00 24.94 207 GLY A CA 1
ATOM 1641 C C . GLY A 1 214 ? -19.936 8.832 -19.522 1.00 23.87 207 GLY A C 1
ATOM 1642 O O . GLY A 1 214 ? -21.063 8.663 -19.048 1.00 23.39 207 GLY A O 1
ATOM 1643 N N . LEU A 1 215 ? -19.078 9.741 -19.049 1.00 22.98 208 LEU A N 1
ATOM 1644 C CA . LEU A 1 215 ? -19.359 10.529 -17.862 1.00 22.04 208 LEU A CA 1
ATOM 1645 C C . LEU A 1 215 ? -19.772 11.918 -18.295 1.00 21.29 208 LEU A C 1
ATOM 1646 O O . LEU A 1 215 ? -19.205 12.466 -19.248 1.00 21.72 208 LEU A O 1
ATOM 1651 N N . SER A 1 216 ? -20.739 12.477 -17.582 1.00 20.49 209 SER A N 1
ATOM 1652 C CA . SER A 1 216 ? -21.272 13.790 -17.955 1.00 20.07 209 SER A CA 1
ATOM 1653 C C . SER A 1 216 ? -20.754 14.875 -17.060 1.00 18.68 209 SER A C 1
ATOM 1654 O O . SER A 1 216 ? -20.980 14.847 -15.844 1.00 19.27 209 SER A O 1
ATOM 1657 N N . TYR A 1 217 ? -20.082 15.823 -17.698 1.00 18.60 210 TYR A N 1
ATOM 1658 C CA . TYR A 1 217 ? -19.568 17.027 -17.025 1.00 17.92 210 TYR A CA 1
ATOM 1659 C C . TYR A 1 217 ? -20.496 18.195 -17.281 1.00 17.70 210 TYR A C 1
ATOM 1660 O O . TYR A 1 217 ? -20.602 18.668 -18.424 1.00 18.21 210 TYR A O 1
ATOM 1669 N N . THR A 1 218 ? -21.183 18.620 -16.224 1.00 17.38 211 THR A N 1
ATOM 1670 C CA . THR A 1 218 ? -22.180 19.685 -16.348 1.00 17.63 211 THR A CA 1
ATOM 1671 C C . THR A 1 218 ? -21.581 21.033 -15.993 1.00 16.95 211 THR A C 1
ATOM 1672 O O . THR A 1 218 ? -22.228 22.057 -16.190 1.00 17.77 211 THR A O 1
ATOM 1676 N N . ASN A 1 219 ? -20.374 21.047 -15.444 1.00 15.08 212 ASN A N 1
ATOM 1677 C CA . ASN A 1 219 ? -19.764 22.280 -14.948 1.00 14.51 212 ASN A CA 1
ATOM 1678 C C . ASN A 1 219 ? -18.245 22.131 -14.943 1.00 13.83 212 ASN A C 1
ATOM 1679 O O . ASN A 1 219 ? -17.710 21.010 -14.899 1.00 14.34 212 ASN A O 1
ATOM 1684 N N . LEU A 1 220 ? -17.557 23.279 -14.938 1.00 13.37 213 LEU A N 1
ATOM 1685 C CA . LEU A 1 220 ? -16.116 23.310 -15.034 1.00 13.35 213 LEU A CA 1
ATOM 1686 C C . LEU A 1 220 ? -15.423 22.834 -13.760 1.00 13.20 213 LEU A C 1
ATOM 1687 O O . LEU A 1 220 ? -14.371 22.197 -13.849 1.00 13.34 213 LEU A O 1
ATOM 1692 N N . PHE A 1 221 ? -16.033 23.062 -12.610 1.00 12.84 214 PHE A N 1
ATOM 1693 C CA . PHE A 1 221 ? -15.474 22.591 -11.345 1.00 12.56 214 PHE A CA 1
ATOM 1694 C C . PHE A 1 221 ? -15.256 21.077 -11.366 1.00 12.52 214 PHE A C 1
ATOM 1695 O O . PHE A 1 221 ? -14.150 20.597 -11.086 1.00 12.56 214 PHE A O 1
ATOM 1703 N N . ASP A 1 222 ? -16.309 20.324 -11.690 1.00 12.80 215 ASP A N 1
ATOM 1704 C CA . ASP A 1 222 ? -16.168 18.879 -11.798 1.00 13.26 215 ASP A CA 1
ATOM 1705 C C . ASP A 1 222 ? -15.103 18.468 -12.813 1.00 13.36 215 ASP A C 1
ATOM 1706 O O . ASP A 1 222 ? -14.357 17.497 -12.578 1.00 13.53 215 ASP A O 1
ATOM 1711 N N . ALA A 1 223 ? -15.030 19.159 -13.948 1.00 13.30 216 ALA A N 1
ATOM 1712 C CA . ALA A 1 223 ? -14.029 18.847 -14.953 1.00 13.55 216 ALA A CA 1
ATOM 1713 C C . ALA A 1 223 ? -12.599 19.052 -14.440 1.00 13.68 216 ALA A C 1
ATOM 1714 O O . ALA A 1 223 ? -11.721 18.232 -14.661 1.00 13.87 216 ALA A O 1
ATOM 1716 N N . MET A 1 224 ? -12.389 20.152 -13.730 1.00 12.92 217 MET A N 1
ATOM 1717 C CA . MET A 1 224 ? -11.072 20.433 -13.165 1.00 12.98 217 MET A CA 1
ATOM 1718 C C . MET A 1 224 ? -10.690 19.421 -12.081 1.00 12.90 217 MET A C 1
ATOM 1719 O O . MET A 1 224 ? -9.538 18.925 -12.052 1.00 13.09 217 MET A O 1
ATOM 1724 N N . VAL A 1 225 ? -11.627 19.127 -11.184 1.00 12.69 218 VAL A N 1
ATOM 1725 C CA . VAL A 1 225 ? -11.352 18.167 -10.102 1.00 12.73 218 VAL A CA 1
ATOM 1726 C C . VAL A 1 225 ? -11.039 16.802 -10.680 1.00 13.51 218 VAL A C 1
ATOM 1727 O O . VAL A 1 225 ? -10.097 16.139 -10.258 1.00 13.12 218 VAL A O 1
ATOM 1731 N N . ASP A 1 226 ? -11.805 16.378 -11.670 1.00 13.73 219 ASP A N 1
ATOM 1732 C CA . ASP A 1 226 ? -11.571 15.080 -12.250 1.00 14.47 219 ASP A CA 1
ATOM 1733 C C . ASP A 1 226 ? -10.296 15.004 -13.069 1.00 14.87 219 ASP A C 1
ATOM 1734 O O . ASP A 1 226 ? -9.697 13.917 -13.157 1.00 15.26 219 ASP A O 1
ATOM 1739 N N . ALA A 1 227 ? -9.823 16.112 -13.627 1.00 14.77 220 ALA A N 1
ATOM 1740 C CA . ALA A 1 227 ? -8.513 16.123 -14.252 1.00 15.27 220 ALA A CA 1
ATOM 1741 C C . ALA A 1 227 ? -7.430 15.793 -13.198 1.00 15.25 220 ALA A C 1
ATOM 1742 O O . ALA A 1 227 ? -6.483 15.072 -13.472 1.00 15.79 220 ALA A O 1
ATOM 1744 N N . VAL A 1 228 ? -7.605 16.300 -11.984 1.00 14.47 221 VAL A N 1
ATOM 1745 C CA . VAL A 1 228 ? -6.660 15.991 -10.893 1.00 14.61 221 VAL A CA 1
ATOM 1746 C C . VAL A 1 228 ? -6.738 14.503 -10.526 1.00 15.02 221 VAL A C 1
ATOM 1747 O O . VAL A 1 228 ? -5.705 13.842 -10.339 1.00 15.74 221 VAL A O 1
ATOM 1751 N N . LEU A 1 229 ? -7.950 13.957 -10.429 1.00 15.13 222 LEU A N 1
ATOM 1752 C CA . LEU A 1 229 ? -8.091 12.527 -10.129 1.00 15.92 222 LEU A CA 1
ATOM 1753 C C . LEU A 1 229 ? -7.425 11.679 -11.196 1.00 16.26 222 LEU A C 1
ATOM 1754 O O . LEU A 1 229 ? -6.692 10.755 -10.887 1.00 16.86 222 LEU A O 1
ATOM 1759 N N . SER A 1 230 ? -7.610 12.049 -12.454 1.00 16.45 223 SER A N 1
ATOM 1760 C CA . SER A 1 230 ? -6.963 11.304 -13.558 1.00 17.16 223 SER A CA 1
ATOM 1761 C C . SER A 1 230 ? -5.447 11.412 -13.473 1.00 17.53 223 SER A C 1
ATOM 1762 O O . SER A 1 230 ? -4.731 10.429 -13.709 1.00 18.80 223 SER A O 1
ATOM 1765 N N . ALA A 1 231 ? -4.960 12.602 -13.110 1.00 16.71 224 ALA A N 1
ATOM 1766 C CA . ALA A 1 231 ? -3.511 12.813 -12.952 1.00 16.89 224 ALA A CA 1
ATOM 1767 C C . ALA A 1 231 ? -2.962 11.929 -11.850 1.00 17.25 224 ALA A C 1
ATOM 1768 O O . ALA A 1 231 ? -1.896 11.290 -12.044 1.00 17.87 224 ALA A O 1
ATOM 1770 N N . MET A 1 232 ? -3.681 11.813 -10.721 1.00 16.71 225 MET A N 1
ATOM 1771 C CA . MET A 1 232 ? -3.225 10.908 -9.658 1.00 17.19 225 MET A CA 1
ATOM 1772 C C . MET A 1 232 ? -3.221 9.463 -10.138 1.00 18.17 225 MET A C 1
ATOM 1773 O O . MET A 1 232 ? -2.266 8.735 -9.903 1.00 17.89 225 MET A O 1
ATOM 1778 N N . GLU A 1 233 ? -4.250 9.074 -10.858 1.00 18.77 226 GLU A N 1
ATOM 1779 C CA . GLU A 1 233 ? -4.313 7.720 -11.429 1.00 20.45 226 GLU A CA 1
ATOM 1780 C C . GLU A 1 233 ? -3.165 7.446 -12.392 1.00 21.37 226 GLU A C 1
ATOM 1781 O O . GLU A 1 233 ? -2.638 6.327 -12.436 1.00 21.68 226 GLU A O 1
ATOM 1787 N N . SER A 1 234 ? -2.773 8.464 -13.147 1.00 21.76 227 SER A N 1
ATOM 1788 C CA . SER A 1 234 ? -1.672 8.331 -14.116 1.00 23.08 227 SER A CA 1
ATOM 1789 C C . SER A 1 234 ? -0.328 8.048 -13.444 1.00 23.79 227 SER A C 1
ATOM 1790 O O . SER A 1 234 ? 0.582 7.522 -14.104 1.00 24.38 227 SER A O 1
ATOM 1793 N N . LEU A 1 235 ? -0.180 8.426 -12.164 1.00 23.30 228 LEU A N 1
ATOM 1794 C CA . LEU A 1 235 ? 1.027 8.120 -11.359 1.00 23.88 228 LEU A CA 1
ATOM 1795 C C . LEU A 1 235 ? 0.822 6.916 -10.452 1.00 23.71 228 LEU A C 1
ATOM 1796 O O . LEU A 1 235 ? 1.602 6.710 -9.527 1.00 24.46 228 LEU A O 1
ATOM 1801 N N . GLY A 1 236 ? -0.203 6.112 -10.717 1.00 23.21 229 GLY A N 1
ATOM 1802 C CA . GLY A 1 236 ? -0.442 4.872 -9.975 1.00 24.07 229 GLY A CA 1
ATOM 1803 C C . GLY A 1 236 ? -1.178 5.012 -8.661 1.00 23.60 229 GLY A C 1
ATOM 1804 O O . GLY A 1 236 ? -1.049 4.136 -7.801 1.00 23.83 229 GLY A O 1
ATOM 1805 N N . HIS A 1 237 ? -1.933 6.107 -8.475 1.00 22.44 230 HIS A N 1
ATOM 1806 C CA . HIS A 1 237 ? -2.635 6.358 -7.193 1.00 22.13 230 HIS A CA 1
ATOM 1807 C C . HIS A 1 237 ? -4.114 6.645 -7.393 1.00 22.59 230 HIS A C 1
ATOM 1808 O O . HIS A 1 237 ? -4.542 7.805 -7.391 1.00 21.75 230 HIS A O 1
ATOM 1815 N N . PRO A 1 238 ? -4.914 5.593 -7.513 1.00 22.49 231 PRO A N 1
ATOM 1816 C CA . PRO A 1 238 ? -6.350 5.713 -7.744 1.00 22.71 231 PRO A CA 1
ATOM 1817 C C . PRO A 1 238 ? -7.238 5.889 -6.506 1.00 23.04 231 PRO A C 1
ATOM 1818 O O . PRO A 1 238 ? -8.433 6.126 -6.657 1.00 24.31 231 PRO A O 1
ATOM 1822 N N . ASN A 1 239 ? -6.682 5.783 -5.312 1.00 23.67 232 ASN A N 1
ATOM 1823 C CA . ASN A 1 239 ? -7.531 5.737 -4.113 1.00 24.79 232 ASN A CA 1
ATOM 1824 C C . ASN A 1 239 ? -7.271 6.879 -3.154 1.00 23.65 232 ASN A C 1
ATOM 1825 O O . ASN A 1 239 ? -7.642 6.787 -1.987 1.00 26.49 232 ASN A O 1
ATOM 1830 N N . ILE A 1 240 ? -6.646 7.948 -3.619 1.00 21.21 233 ILE A N 1
ATOM 1831 C CA . ILE A 1 240 ? -6.392 9.106 -2.763 1.00 19.64 233 ILE A CA 1
ATOM 1832 C C . ILE A 1 240 ? -7.574 10.074 -2.889 1.00 18.87 233 ILE A C 1
ATOM 1833 O O . ILE A 1 240 ? -7.861 10.513 -3.977 1.00 18.57 233 ILE A O 1
ATOM 1838 N N . PRO A 1 241 ? -8.231 10.385 -1.776 1.00 19.92 234 PRO A N 1
ATOM 1839 C CA . PRO A 1 241 ? -9.336 11.353 -1.836 1.00 19.66 234 PRO A CA 1
ATOM 1840 C C . PRO A 1 241 ? -8.839 12.760 -2.060 1.00 18.42 234 PRO A C 1
ATOM 1841 O O . PRO A 1 241 ? -7.643 13.044 -1.849 1.00 18.06 234 PRO A O 1
ATOM 1845 N N . ILE A 1 242 ? -9.744 13.622 -2.494 1.00 17.00 235 ILE A N 1
ATOM 1846 C CA A ILE A 1 242 ? -9.415 15.044 -2.755 0.50 16.24 235 ILE A CA 1
ATOM 1847 C CA B ILE A 1 242 ? -9.431 14.998 -2.740 0.50 16.16 235 ILE A CA 1
ATOM 1848 C C . ILE A 1 242 ? -10.238 15.895 -1.805 1.00 15.30 235 ILE A C 1
ATOM 1849 O O . ILE A 1 242 ? -11.449 15.674 -1.614 1.00 17.11 235 ILE A O 1
ATOM 1858 N N . VAL A 1 243 ? -9.560 16.851 -1.178 1.00 13.55 236 VAL A N 1
ATOM 1859 C CA . VAL A 1 243 ? -10.189 17.937 -0.405 1.00 12.63 236 VAL A CA 1
ATOM 1860 C C . VAL A 1 243 ? -9.930 19.212 -1.224 1.00 11.94 236 VAL A C 1
ATOM 1861 O O . VAL A 1 243 ? -8.795 19.500 -1.590 1.00 11.85 236 VAL A O 1
ATOM 1865 N N . ILE A 1 244 ? -10.983 19.987 -1.457 1.00 11.34 237 ILE A N 1
ATOM 1866 C CA . ILE A 1 244 ? -10.852 21.262 -2.176 1.00 11.01 237 ILE A CA 1
ATOM 1867 C C . ILE A 1 244 ? -10.605 22.358 -1.145 1.00 10.24 237 ILE A C 1
ATOM 1868 O O . ILE A 1 244 ? -11.515 22.841 -0.469 1.00 10.04 237 ILE A O 1
ATOM 1873 N N . THR A 1 245 ? -9.324 22.664 -0.971 1.00 9.76 238 THR A N 1
ATOM 1874 C CA . THR A 1 245 ? -8.917 23.643 0.047 1.00 9.61 238 THR A CA 1
ATOM 1875 C C . THR A 1 245 ? -9.252 25.081 -0.320 1.00 9.31 238 THR A C 1
ATOM 1876 O O . THR A 1 245 ? -9.248 25.926 0.558 1.00 9.12 238 THR A O 1
ATOM 1880 N N . GLU A 1 246 ? -9.513 25.358 -1.603 1.00 9.14 239 GLU A N 1
ATOM 1881 C CA . GLU A 1 246 ? -9.967 26.689 -2.048 1.00 9.09 239 GLU A CA 1
ATOM 1882 C C . GLU A 1 246 ? -10.818 26.564 -3.284 1.00 9.16 239 GLU A C 1
ATOM 1883 O O . GLU A 1 246 ? -10.448 25.864 -4.217 1.00 9.56 239 GLU A O 1
ATOM 1889 N N . SER A 1 247 ? -11.929 27.306 -3.311 1.00 9.02 240 SER A N 1
ATOM 1890 C CA . SER A 1 247 ? -12.594 27.636 -4.551 1.00 9.24 240 SER A CA 1
ATOM 1891 C C . SER A 1 247 ? -13.449 28.861 -4.270 1.00 9.18 240 SER A C 1
ATOM 1892 O O . SER A 1 247 ? -14.005 28.950 -3.191 1.00 9.33 240 SER A O 1
ATOM 1895 N N . GLY A 1 248 ? -13.601 29.766 -5.232 1.00 9.44 241 GLY A N 1
ATOM 1896 C CA . GLY A 1 248 ? -14.379 30.987 -5.047 1.00 9.23 241 GLY A CA 1
ATOM 1897 C C . GLY A 1 248 ? -14.368 31.815 -6.306 1.00 9.33 241 GLY A C 1
ATOM 1898 O O . GLY A 1 248 ? -13.794 31.412 -7.314 1.00 9.57 241 GLY A O 1
ATOM 1899 N N . TRP A 1 249 ? -14.984 32.991 -6.241 1.00 9.25 242 TRP A N 1
ATOM 1900 C CA . TRP A 1 249 ? -15.200 33.793 -7.433 1.00 9.74 242 TRP A CA 1
ATOM 1901 C C . TRP A 1 249 ? -15.270 35.236 -6.955 1.00 9.85 242 TRP A C 1
ATOM 1902 O O . TRP A 1 249 ? -16.044 35.552 -6.059 1.00 9.92 242 TRP A O 1
ATOM 1913 N N . PRO A 1 250 ? -14.423 36.131 -7.492 1.00 10.10 243 PRO A N 1
ATOM 1914 C CA . PRO A 1 250 ? -14.384 37.503 -6.981 1.00 10.43 243 PRO A CA 1
ATOM 1915 C C . PRO A 1 250 ? -15.574 38.322 -7.431 1.00 10.58 243 PRO A C 1
ATOM 1916 O O . PRO A 1 250 ? -16.143 38.083 -8.499 1.00 10.88 243 PRO A O 1
ATOM 1920 N N . SER A 1 251 ? -15.962 39.285 -6.600 1.00 10.76 244 SER A N 1
ATOM 1921 C CA . SER A 1 251 ? -17.193 40.049 -6.831 1.00 11.47 244 SER A CA 1
ATOM 1922 C C . SER A 1 251 ? -16.988 41.438 -7.413 1.00 12.41 244 SER A C 1
ATOM 1923 O O . SER A 1 251 ? -17.970 42.159 -7.658 1.00 13.21 244 SER A O 1
ATOM 1926 N N . ALA A 1 252 ? -15.734 41.812 -7.642 1.00 12.68 245 ALA A N 1
ATOM 1927 C CA . ALA A 1 252 ? -15.393 43.091 -8.299 1.00 13.76 245 ALA A CA 1
ATOM 1928 C C . ALA A 1 252 ? -13.988 42.968 -8.845 1.00 14.28 245 ALA A C 1
ATOM 1929 O O . ALA A 1 252 ? -13.197 42.130 -8.393 1.00 13.48 245 ALA A O 1
ATOM 1931 N N . GLY A 1 253 ? -13.676 43.815 -9.836 1.00 15.94 246 GLY A N 1
ATOM 1932 C CA . GLY A 1 253 ? -12.325 43.955 -10.331 1.00 17.32 246 GLY A CA 1
ATOM 1933 C C . GLY A 1 253 ? -12.082 43.402 -11.718 1.00 18.47 246 GLY A C 1
ATOM 1934 O O . GLY A 1 253 ? -10.933 43.421 -12.171 1.00 21.41 246 GLY A O 1
ATOM 1935 N N . LYS A 1 254 ? -13.125 42.928 -12.404 1.00 18.21 247 LYS A N 1
ATOM 1936 C CA A LYS A 1 254 ? -13.012 42.351 -13.748 0.50 18.59 247 LYS A CA 1
ATOM 1937 C CA B LYS A 1 254 ? -13.008 42.366 -13.757 0.50 18.68 247 LYS A CA 1
ATOM 1938 C C . LYS A 1 254 ? -14.407 42.316 -14.346 1.00 18.57 247 LYS A C 1
ATOM 1939 O O . LYS A 1 254 ? -15.381 42.263 -13.592 1.00 17.21 247 LYS A O 1
ATOM 1950 N N . ASP A 1 255 ? -14.521 42.321 -15.685 1.00 18.92 248 ASP A N 1
ATOM 1951 C CA . ASP A 1 255 ? -15.845 42.220 -16.314 1.00 19.50 248 ASP A CA 1
ATOM 1952 C C . ASP A 1 255 ? -16.751 41.160 -15.704 1.00 18.07 248 ASP A C 1
ATOM 1953 O O . ASP A 1 255 ? -17.908 41.427 -15.472 1.00 18.01 248 ASP A O 1
ATOM 1958 N N . VAL A 1 256 ? -16.224 39.952 -15.439 1.00 16.57 249 VAL A N 1
ATOM 1959 C CA . VAL A 1 256 ? -17.033 38.848 -14.950 1.00 15.90 249 VAL A CA 1
ATOM 1960 C C . VAL A 1 256 ? -16.881 38.618 -13.448 1.00 14.41 249 VAL A C 1
ATOM 1961 O O . VAL A 1 256 ? -17.480 37.669 -12.901 1.00 13.95 249 VAL A O 1
ATOM 1965 N N . ALA A 1 257 ? -16.126 39.503 -12.805 1.00 13.76 250 ALA A N 1
ATOM 1966 C CA . ALA A 1 257 ? -16.066 39.569 -11.345 1.00 13.22 250 ALA A CA 1
ATOM 1967 C C . ALA A 1 257 ? -17.114 40.548 -10.878 1.00 13.42 250 ALA A C 1
ATOM 1968 O O . ALA A 1 257 ? -16.893 41.754 -10.843 1.00 13.98 250 ALA A O 1
ATOM 1970 N N . THR A 1 258 ? -18.306 40.026 -10.617 1.00 13.11 251 THR A N 1
ATOM 1971 C CA . THR A 1 258 ? -19.453 40.838 -10.250 1.00 13.33 251 THR A CA 1
ATOM 1972 C C . THR A 1 258 ? -20.190 40.235 -9.088 1.00 13.23 251 THR A C 1
ATOM 1973 O O . THR A 1 258 ? -19.998 39.076 -8.756 1.00 12.22 251 THR A O 1
ATOM 1977 N N . ILE A 1 259 ? -21.046 41.027 -8.459 1.00 13.97 252 ILE A N 1
ATOM 1978 C CA . ILE A 1 259 ? -21.873 40.524 -7.362 1.00 14.43 252 ILE A CA 1
ATOM 1979 C C . ILE A 1 259 ? -22.666 39.314 -7.833 1.00 14.42 252 ILE A C 1
ATOM 1980 O O . ILE A 1 259 ? -22.696 38.272 -7.169 1.00 13.96 252 ILE A O 1
ATOM 1985 N N . GLU A 1 260 ? -23.318 39.446 -8.974 1.00 15.08 253 GLU A N 1
ATOM 1986 C CA A GLU A 1 260 ? -24.173 38.395 -9.519 0.70 15.79 253 GLU A CA 1
ATOM 1987 C CA B GLU A 1 260 ? -24.189 38.379 -9.422 0.30 14.90 253 GLU A CA 1
ATOM 1988 C C . GLU A 1 260 ? -23.398 37.113 -9.737 1.00 14.50 253 GLU A C 1
ATOM 1989 O O . GLU A 1 260 ? -23.855 36.030 -9.383 1.00 13.81 253 GLU A O 1
ATOM 2000 N N . ASN A 1 261 ? -22.244 37.224 -10.378 1.00 13.44 254 ASN A N 1
ATOM 2001 C CA . ASN A 1 261 ? -21.502 36.017 -10.741 1.00 12.80 254 ASN A CA 1
ATOM 2002 C C . ASN A 1 261 ? -20.884 35.345 -9.520 1.00 11.95 254 ASN A C 1
ATOM 2003 O O . ASN A 1 261 ? -20.883 34.128 -9.429 1.00 11.92 254 ASN A O 1
ATOM 2008 N N . ALA A 1 262 ? -20.396 36.137 -8.563 1.00 11.30 255 ALA A N 1
ATOM 2009 C CA . ALA A 1 262 ? -19.844 35.560 -7.347 1.00 11.02 255 ALA A CA 1
ATOM 2010 C C . ALA A 1 262 ? -20.953 34.863 -6.561 1.00 10.86 255 ALA A C 1
ATOM 2011 O O . ALA A 1 262 ? -20.754 33.747 -6.086 1.00 10.77 255 ALA A O 1
ATOM 2013 N N . GLN A 1 263 ? -22.128 35.511 -6.459 1.00 11.30 256 GLN A N 1
ATOM 2014 C CA . GLN A 1 263 ? -23.278 34.932 -5.802 1.00 11.58 256 GLN A CA 1
ATOM 2015 C C . GLN A 1 263 ? -23.669 33.606 -6.492 1.00 11.16 256 GLN A C 1
ATOM 2016 O O . GLN A 1 263 ? -23.900 32.590 -5.813 1.00 11.10 256 GLN A O 1
ATOM 2022 N N . THR A 1 264 ? -23.721 33.606 -7.814 1.00 11.24 257 THR A N 1
ATOM 2023 C CA . THR A 1 264 ? -24.074 32.410 -8.562 1.00 11.29 257 THR A CA 1
ATOM 2024 C C . THR A 1 264 ? -23.073 31.298 -8.329 1.00 10.75 257 THR A C 1
ATOM 2025 O O . THR A 1 264 ? -23.463 30.192 -7.973 1.00 10.66 257 THR A O 1
ATOM 2029 N N . TYR A 1 265 ? -21.792 31.595 -8.513 1.00 10.26 258 TYR A N 1
ATOM 2030 C CA . TYR A 1 265 ? -20.768 30.574 -8.369 1.00 9.97 258 TYR A CA 1
ATOM 2031 C C . TYR A 1 265 ? -20.782 29.956 -6.980 1.00 10.03 258 TYR A C 1
ATOM 2032 O O . TYR A 1 265 ? -20.821 28.738 -6.841 1.00 10.02 258 TYR A O 1
ATOM 2041 N N . ASN A 1 266 ? -20.714 30.797 -5.949 1.00 9.79 259 ASN A N 1
ATOM 2042 C CA . ASN A 1 266 ? -20.564 30.239 -4.584 1.00 10.04 259 ASN A CA 1
ATOM 2043 C C . ASN A 1 266 ? -21.824 29.561 -4.110 1.00 10.33 259 ASN A C 1
ATOM 2044 O O . ASN A 1 266 ? -21.727 28.496 -3.482 1.00 10.44 259 ASN A O 1
ATOM 2049 N N . ASN A 1 267 ? -23.004 30.107 -4.396 1.00 10.78 260 ASN A N 1
ATOM 2050 C CA . ASN A 1 267 ? -24.236 29.379 -4.039 1.00 11.16 260 ASN A CA 1
ATOM 2051 C C . ASN A 1 267 ? -24.304 28.034 -4.739 1.00 11.53 260 ASN A C 1
ATOM 2052 O O . ASN A 1 267 ? -24.654 27.009 -4.118 1.00 11.71 260 ASN A O 1
ATOM 2057 N N . ASN A 1 268 ? -23.987 28.017 -6.029 1.00 11.25 261 ASN A N 1
ATOM 2058 C CA . ASN A 1 268 ? -24.055 26.773 -6.795 1.00 11.59 261 ASN A CA 1
ATOM 2059 C C . ASN A 1 268 ? -22.985 25.779 -6.351 1.00 11.17 261 ASN A C 1
ATOM 2060 O O . ASN A 1 268 ? -23.220 24.590 -6.286 1.00 11.35 261 ASN A O 1
ATOM 2065 N N . LEU A 1 269 ? -21.792 26.263 -6.049 1.00 10.93 262 LEU A N 1
ATOM 2066 C CA . LEU A 1 269 ? -20.730 25.380 -5.581 1.00 11.15 262 LEU A CA 1
ATOM 2067 C C . LEU A 1 269 ? -21.136 24.708 -4.288 1.00 11.20 262 LEU A C 1
ATOM 2068 O O . LEU A 1 269 ? -20.953 23.509 -4.134 1.00 10.81 262 LEU A O 1
ATOM 2073 N N . ILE A 1 270 ? -21.656 25.488 -3.347 1.00 11.44 263 ILE A N 1
ATOM 2074 C CA . ILE A 1 270 ? -22.052 24.931 -2.049 1.00 12.24 263 ILE A CA 1
ATOM 2075 C C . ILE A 1 270 ? -23.120 23.847 -2.218 1.00 12.77 263 ILE A C 1
ATOM 2076 O O . ILE A 1 270 ? -23.027 22.739 -1.687 1.00 12.87 263 ILE A O 1
ATOM 2081 N N . LYS A 1 271 ? -24.126 24.150 -3.003 1.00 13.23 264 LYS A N 1
ATOM 2082 C CA . LYS A 1 271 ? -25.200 23.202 -3.255 1.00 14.80 264 LYS A CA 1
ATOM 2083 C C . LYS A 1 271 ? -24.642 21.944 -3.902 1.00 14.05 264 LYS A C 1
ATOM 2084 O O . LYS A 1 271 ? -25.042 20.831 -3.554 1.00 14.86 264 LYS A O 1
ATOM 2090 N N . HIS A 1 272 ? -23.674 22.090 -4.801 1.00 12.86 265 HIS A N 1
ATOM 2091 C CA . HIS A 1 272 ? -23.051 20.978 -5.499 1.00 12.54 265 HIS A CA 1
ATOM 2092 C C . HIS A 1 272 ? -22.225 20.096 -4.564 1.00 12.42 265 HIS A C 1
ATOM 2093 O O . HIS A 1 272 ? -22.398 18.866 -4.527 1.00 12.83 265 HIS A O 1
ATOM 2100 N N . VAL A 1 273 ? -21.339 20.707 -3.785 1.00 11.65 266 VAL A N 1
ATOM 2101 C CA . VAL A 1 273 ? -20.422 19.918 -2.999 1.00 11.67 266 VAL A CA 1
ATOM 2102 C C . VAL A 1 273 ? -21.015 19.322 -1.737 1.00 12.06 266 VAL A C 1
ATOM 2103 O O . VAL A 1 273 ? -20.517 18.297 -1.264 1.00 12.47 266 VAL A O 1
ATOM 2107 N N . LEU A 1 274 ? -22.049 19.929 -1.181 1.00 12.63 267 LEU A N 1
ATOM 2108 C CA . LEU A 1 274 ? -22.727 19.370 0.002 1.00 13.36 267 LEU A CA 1
ATOM 2109 C C . LEU A 1 274 ? -23.656 18.233 -0.365 1.00 14.14 267 LEU A C 1
ATOM 2110 O O . LEU A 1 274 ? -23.968 17.401 0.493 1.00 15.53 267 LEU A O 1
ATOM 2115 N N . SER A 1 275 ? -24.085 18.190 -1.624 1.00 13.81 268 SER A N 1
ATOM 2116 C CA . SER A 1 275 ? -24.974 17.138 -2.092 1.00 13.72 268 SER A CA 1
ATOM 2117 C C . SER A 1 275 ? -24.238 15.808 -2.187 1.00 13.96 268 SER A C 1
ATOM 2118 O O . SER A 1 275 ? -23.035 15.721 -2.001 1.00 13.72 268 SER A O 1
ATOM 2121 N N . ASN A 1 276 ? -24.996 14.760 -2.537 1.00 14.81 269 ASN A N 1
ATOM 2122 C CA . ASN A 1 276 ? -24.377 13.465 -2.814 1.00 14.81 269 ASN A CA 1
ATOM 2123 C C . ASN A 1 276 ? -23.872 13.321 -4.257 1.00 14.55 269 ASN A C 1
ATOM 2124 O O . ASN A 1 276 ? -23.464 12.234 -4.660 1.00 14.74 269 ASN A O 1
ATOM 2129 N N . ALA A 1 277 ? -23.902 14.382 -5.061 1.00 14.08 270 ALA A N 1
ATOM 2130 C CA . ALA A 1 277 ? -23.506 14.252 -6.471 1.00 14.08 270 ALA A CA 1
ATOM 2131 C C . ALA A 1 277 ? -22.131 13.675 -6.655 1.00 14.22 270 ALA A C 1
ATOM 2132 O O . ALA A 1 277 ? -21.920 12.792 -7.497 1.00 14.80 270 ALA A O 1
ATOM 2134 N N . GLY A 1 278 ? -21.177 14.173 -5.880 1.00 14.09 271 GLY A N 1
ATOM 2135 C CA . GLY A 1 278 ? -19.780 13.874 -6.117 1.00 14.44 271 GLY A CA 1
ATOM 2136 C C . GLY A 1 278 ? -19.322 14.460 -7.435 1.00 15.03 271 GLY A C 1
ATOM 2137 O O . GLY A 1 278 ? -19.910 15.399 -7.928 1.00 15.43 271 GLY A O 1
ATOM 2138 N N . THR A 1 279 ? -18.253 13.928 -7.991 1.00 15.27 272 THR A N 1
ATOM 2139 C CA . THR A 1 279 ? -17.857 14.245 -9.360 1.00 15.36 272 THR A CA 1
ATOM 2140 C C . THR A 1 279 ? -18.113 13.032 -10.221 1.00 16.22 272 THR A C 1
ATOM 2141 O O . THR A 1 279 ? -18.290 11.937 -9.666 1.00 16.35 272 THR A O 1
ATOM 2145 N N . PRO A 1 280 ? -18.091 13.199 -11.543 1.00 15.93 273 PRO A N 1
ATOM 2146 C CA . PRO A 1 280 ? -18.483 12.051 -12.398 1.00 17.07 273 PRO A CA 1
ATOM 2147 C C . PRO A 1 280 ? -17.561 10.855 -12.236 1.00 17.83 273 PRO A C 1
ATOM 2148 O O . PRO A 1 280 ? -18.042 9.725 -12.317 1.00 19.09 273 PRO A O 1
ATOM 2152 N N . LYS A 1 281 ? -16.265 11.066 -12.023 1.00 18.12 274 LYS A N 1
ATOM 2153 C CA . LYS A 1 281 ? -15.376 9.932 -11.749 1.00 19.10 274 LYS A CA 1
ATOM 2154 C C . LYS A 1 281 ? -15.603 9.306 -10.370 1.00 20.03 274 LYS A C 1
ATOM 2155 O O . LYS A 1 281 ? -15.319 8.094 -10.200 1.00 22.77 274 LYS A O 1
ATOM 2161 N N . ARG A 1 282 ? -16.012 10.095 -9.379 1.00 19.71 275 ARG A N 1
ATOM 2162 C CA A ARG A 1 282 ? -16.253 9.639 -7.998 0.50 19.90 275 ARG A CA 1
ATOM 2163 C CA B ARG A 1 282 ? -16.264 9.580 -8.042 0.50 20.16 275 ARG A CA 1
ATOM 2164 C C . ARG A 1 282 ? -17.614 10.096 -7.522 1.00 19.41 275 ARG A C 1
ATOM 2165 O O . ARG A 1 282 ? -17.710 10.960 -6.670 1.00 18.65 275 ARG A O 1
ATOM 2180 N N . PRO A 1 283 ? -18.678 9.528 -8.089 1.00 19.15 276 PRO A N 1
ATOM 2181 C CA . PRO A 1 283 ? -20.000 10.019 -7.729 1.00 18.87 276 PRO A CA 1
ATOM 2182 C C . PRO A 1 283 ? -20.470 9.465 -6.420 1.00 18.91 276 PRO A C 1
ATOM 2183 O O . PRO A 1 283 ? -19.956 8.422 -5.968 1.00 20.05 276 PRO A O 1
ATOM 2187 N N . GLY A 1 284 ? -21.420 10.126 -5.786 1.00 18.31 277 GLY A N 1
ATOM 2188 C CA . GLY A 1 284 ? -22.156 9.527 -4.717 1.00 19.38 277 GLY A CA 1
ATOM 2189 C C . GLY A 1 284 ? -21.846 10.002 -3.345 1.00 20.33 277 GLY A C 1
ATOM 2190 O O . GLY A 1 284 ? -22.517 9.606 -2.394 1.00 21.89 277 GLY A O 1
ATOM 2191 N N . SER A 1 285 ? -20.856 10.882 -3.207 1.00 19.92 278 SER A N 1
ATOM 2192 C CA . SER A 1 285 ? -20.571 11.416 -1.886 1.00 20.97 278 SER A CA 1
ATOM 2193 C C . SER A 1 285 ? -20.181 12.869 -1.964 1.00 18.88 278 SER A C 1
ATOM 2194 O O . SER A 1 285 ? -19.651 13.287 -2.981 1.00 18.91 278 SER A O 1
ATOM 2197 N N . SER A 1 286 ? -20.452 13.589 -0.880 1.00 17.37 279 SER A N 1
ATOM 2198 C CA . SER A 1 286 ? -20.087 15.009 -0.744 1.00 16.92 279 SER A CA 1
ATOM 2199 C C . SER A 1 286 ? -18.585 15.228 -0.909 1.00 15.90 279 SER A C 1
ATOM 2200 O O . SER A 1 286 ? -17.763 14.348 -0.656 1.00 16.54 279 SER A O 1
ATOM 2203 N N . ILE A 1 287 ? -18.259 16.427 -1.385 1.00 15.40 280 ILE A N 1
ATOM 2204 C CA . ILE A 1 287 ? -16.895 16.839 -1.650 1.00 15.35 280 ILE A CA 1
ATOM 2205 C C . ILE A 1 287 ? -16.481 17.853 -0.584 1.00 14.63 280 ILE A C 1
ATOM 2206 O O . ILE A 1 287 ? -17.114 18.906 -0.460 1.00 13.89 280 ILE A O 1
ATOM 2211 N N . GLU A 1 288 ? -15.439 17.555 0.191 1.00 14.75 281 GLU A N 1
ATOM 2212 C CA . GLU A 1 288 ? -15.024 18.442 1.274 1.00 14.70 281 GLU A CA 1
ATOM 2213 C C . GLU A 1 288 ? -14.408 19.694 0.636 1.00 13.40 281 GLU A C 1
ATOM 2214 O O . GLU A 1 288 ? -13.459 19.595 -0.128 1.00 12.99 281 GLU A O 1
ATOM 2220 N N . THR A 1 289 ? -14.984 20.848 0.945 1.00 12.11 282 THR A N 1
ATOM 2221 C CA . THR A 1 289 ? -14.677 22.080 0.236 1.00 11.47 282 THR A CA 1
ATOM 2222 C C . THR A 1 289 ? -14.600 23.256 1.188 1.00 10.86 282 THR A C 1
ATOM 2223 O O . THR A 1 289 ? -15.462 23.419 2.073 1.00 11.36 282 THR A O 1
ATOM 2227 N N . TYR A 1 290 ? -13.600 24.105 0.938 1.00 10.14 283 TYR A N 1
ATOM 2228 C CA . TYR A 1 290 ? -13.375 25.342 1.697 1.00 10.01 283 TYR A CA 1
ATOM 2229 C C . TYR A 1 290 ? -13.478 26.507 0.734 1.00 9.81 283 TYR A C 1
ATOM 2230 O O . TYR A 1 290 ? -12.607 26.716 -0.116 1.00 9.80 283 TYR A O 1
ATOM 2239 N N . ILE A 1 291 ? -14.582 27.256 0.848 1.00 9.91 284 ILE A N 1
ATOM 2240 C CA . ILE A 1 291 ? -14.753 28.439 0.018 1.00 9.97 284 ILE A CA 1
ATOM 2241 C C . ILE A 1 291 ? -13.615 29.430 0.282 1.00 9.60 284 ILE A C 1
ATOM 2242 O O . ILE A 1 291 ? -13.263 29.683 1.437 1.00 9.49 284 ILE A O 1
ATOM 2247 N N . PHE A 1 292 ? -13.050 29.992 -0.783 1.00 9.38 285 PHE A N 1
ATOM 2248 C CA . PHE A 1 292 ? -12.110 31.087 -0.653 1.00 9.63 285 PHE A CA 1
ATOM 2249 C C . PHE A 1 292 ? -12.888 32.362 -0.995 1.00 9.62 285 PHE A C 1
ATOM 2250 O O . PHE A 1 292 ? -13.242 32.553 -2.174 1.00 9.31 285 PHE A O 1
ATOM 2258 N N . ALA A 1 293 ? -13.196 33.240 -0.043 1.00 9.46 286 ALA A N 1
ATOM 2259 C CA . ALA A 1 293 ? -12.789 33.193 1.365 1.00 9.41 286 ALA A CA 1
ATOM 2260 C C . ALA A 1 293 ? -13.877 33.823 2.213 1.00 9.42 286 ALA A C 1
ATOM 2261 O O . ALA A 1 293 ? -14.881 34.313 1.707 1.00 9.92 286 ALA A O 1
ATOM 2263 N N . LEU A 1 294 ? -13.703 33.781 3.519 1.00 9.64 287 LEU A N 1
ATOM 2264 C CA . LEU A 1 294 ? -14.733 34.303 4.402 1.00 9.93 287 LEU A CA 1
ATOM 2265 C C . LEU A 1 294 ? -14.960 35.807 4.254 1.00 10.12 287 LEU A C 1
ATOM 2266 O O . LEU A 1 294 ? -16.114 36.255 4.186 1.00 10.24 287 LEU A O 1
ATOM 2271 N N . PHE A 1 295 ? -13.875 36.561 4.220 1.00 10.17 288 PHE A N 1
ATOM 2272 C CA . PHE A 1 295 ? -13.933 38.021 4.154 1.00 10.48 288 PHE A CA 1
ATOM 2273 C C . PHE A 1 295 ? -13.246 38.588 2.941 1.00 10.46 288 PHE A C 1
ATOM 2274 O O . PHE A 1 295 ? -12.268 38.022 2.464 1.00 10.69 288 PHE A O 1
ATOM 2282 N N . ASN A 1 296 ? -13.717 39.742 2.467 1.00 10.59 289 ASN A N 1
ATOM 2283 C CA . ASN A 1 296 ? -12.895 40.581 1.606 1.00 10.97 289 ASN A CA 1
ATOM 2284 C C . ASN A 1 296 ? -11.664 41.005 2.381 1.00 11.60 289 ASN A C 1
ATOM 2285 O O . ASN A 1 296 ? -11.784 41.448 3.518 1.00 12.58 289 ASN A O 1
ATOM 2290 N N . GLU A 1 297 ? -10.499 40.846 1.766 1.00 11.50 290 GLU A N 1
ATOM 2291 C CA . GLU A 1 297 ? -9.210 41.068 2.410 1.00 11.94 290 GLU A CA 1
ATOM 2292 C C . GLU A 1 297 ? -8.510 42.238 1.739 1.00 12.56 290 GLU A C 1
ATOM 2293 O O . GLU A 1 297 ? -7.945 42.093 0.636 1.00 12.35 290 GLU A O 1
ATOM 2299 N N . ASN A 1 298 ? -8.558 43.396 2.401 1.00 13.03 291 ASN A N 1
ATOM 2300 C CA . ASN A 1 298 ? -8.162 44.644 1.739 1.00 13.80 291 ASN A CA 1
ATOM 2301 C C . ASN A 1 298 ? -6.663 44.871 1.574 1.00 14.38 291 ASN A C 1
ATOM 2302 O O . ASN A 1 298 ? -6.273 45.868 0.949 1.00 14.99 291 ASN A O 1
ATOM 2307 N N . LEU A 1 299 ? -5.827 43.946 2.053 1.00 14.06 292 LEU A N 1
ATOM 2308 C CA . LEU A 1 299 ? -4.377 44.042 1.841 1.00 14.85 292 LEU A CA 1
ATOM 2309 C C . LEU A 1 299 ? -3.902 43.109 0.766 1.00 14.80 292 LEU A C 1
ATOM 2310 O O . LEU A 1 299 ? -2.704 43.108 0.479 1.00 15.94 292 LEU A O 1
ATOM 2315 N N . LYS A 1 300 ? -4.788 42.290 0.202 1.00 14.83 293 LYS A N 1
ATOM 2316 C CA . LYS A 1 300 ? -4.423 41.422 -0.924 1.00 15.09 293 LYS A CA 1
ATOM 2317 C C . LYS A 1 300 ? -4.224 42.248 -2.205 1.00 16.03 293 LYS A C 1
ATOM 2318 O O . LYS A 1 300 ? -4.611 43.403 -2.254 1.00 16.61 293 LYS A O 1
ATOM 2324 N N . GLY A 1 301 ? -3.635 41.637 -3.227 1.00 16.38 294 GLY A N 1
ATOM 2325 C CA . GLY A 1 301 ? -3.311 42.358 -4.421 1.00 17.64 294 GLY A CA 1
ATOM 2326 C C . GLY A 1 301 ? -2.193 41.670 -5.154 1.00 18.49 294 GLY A C 1
ATOM 2327 O O . GLY A 1 301 ? -1.790 40.557 -4.798 1.00 20.08 294 GLY A O 1
ATOM 2328 N N . PRO A 1 302 ? -1.702 42.309 -6.214 1.00 19.93 295 PRO A N 1
ATOM 2329 C CA . PRO A 1 302 ? -1.987 43.678 -6.585 1.00 19.62 295 PRO A CA 1
ATOM 2330 C C . PRO A 1 302 ? -3.274 43.911 -7.376 1.00 18.49 295 PRO A C 1
ATOM 2331 O O . PRO A 1 302 ? -3.805 45.024 -7.385 1.00 19.88 295 PRO A O 1
ATOM 2335 N N . ALA A 1 303 ? -3.769 42.865 -8.019 1.00 17.07 296 ALA A N 1
ATOM 2336 C CA . ALA A 1 303 ? -4.969 43.013 -8.851 1.00 16.34 296 ALA A CA 1
ATOM 2337 C C . ALA A 1 303 ? -6.189 43.205 -7.970 1.00 15.40 296 ALA A C 1
ATOM 2338 O O . ALA A 1 303 ? -6.318 42.594 -6.901 1.00 14.62 296 ALA A O 1
ATOM 2340 N N . GLU A 1 304 ? -7.114 44.037 -8.427 1.00 14.99 297 GLU A N 1
ATOM 2341 C CA . GLU A 1 304 ? -8.278 44.384 -7.631 1.00 14.91 297 GLU A CA 1
ATOM 2342 C C . GLU A 1 304 ? -9.113 43.153 -7.269 1.00 14.24 297 GLU A C 1
ATOM 2343 O O . GLU A 1 304 ? -9.605 43.091 -6.136 1.00 13.33 297 GLU A O 1
ATOM 2349 N N . VAL A 1 305 ? -9.253 42.158 -8.155 1.00 13.71 298 VAL A N 1
ATOM 2350 C CA . VAL A 1 305 ? -10.041 40.973 -7.804 1.00 13.18 298 VAL A CA 1
ATOM 2351 C C . VAL A 1 305 ? -9.609 40.334 -6.492 1.00 12.79 298 VAL A C 1
ATOM 2352 O O . VAL A 1 305 ? -10.433 39.761 -5.781 1.00 12.03 298 VAL A O 1
ATOM 2356 N N . GLU A 1 306 ? -8.331 40.444 -6.151 1.00 12.71 299 GLU A N 1
ATOM 2357 C CA . GLU A 1 306 ? -7.827 39.800 -4.962 1.00 13.05 299 GLU A CA 1
ATOM 2358 C C . GLU A 1 306 ? -8.465 40.328 -3.689 1.00 12.52 299 GLU A C 1
ATOM 2359 O O . GLU A 1 306 ? -8.502 39.598 -2.681 1.00 12.22 299 GLU A O 1
ATOM 2365 N N . LYS A 1 307 ? -8.945 41.559 -3.729 1.00 12.52 300 LYS A N 1
ATOM 2366 C CA . LYS A 1 307 ? -9.580 42.190 -2.573 1.00 12.84 300 LYS A CA 1
ATOM 2367 C C . LYS A 1 307 ? -11.072 41.920 -2.509 1.00 12.08 300 LYS A C 1
ATOM 2368 O O . LYS A 1 307 ? -11.719 42.468 -1.634 1.00 12.53 300 LYS A O 1
ATOM 2374 N N . HIS A 1 308 ? -11.608 41.065 -3.381 1.00 11.22 301 HIS A N 1
ATOM 2375 C CA . HIS A 1 308 ? -13.043 40.823 -3.453 1.00 10.71 301 HIS A CA 1
ATOM 2376 C C . HIS A 1 308 ? -13.427 39.353 -3.510 1.00 10.23 301 HIS A C 1
ATOM 2377 O O . HIS A 1 308 ? -14.354 38.993 -4.220 1.00 10.42 301 HIS A O 1
ATOM 2384 N N . PHE A 1 309 ? -12.732 38.526 -2.723 1.00 9.74 302 PHE A N 1
ATOM 2385 C CA . PHE A 1 309 ? -13.063 37.093 -2.653 1.00 9.56 302 PHE A CA 1
ATOM 2386 C C . PHE A 1 309 ? -13.967 36.718 -1.492 1.00 9.59 302 PHE A C 1
ATOM 2387 O O . PHE A 1 309 ? -14.311 35.560 -1.343 1.00 9.31 302 PHE A O 1
ATOM 2395 N N . GLY A 1 310 ? -14.389 37.697 -0.699 1.00 9.78 303 GLY A N 1
ATOM 2396 C CA . GLY A 1 310 ? -15.180 37.408 0.481 1.00 9.90 303 GLY A CA 1
ATOM 2397 C C . GLY A 1 310 ? -16.632 37.054 0.305 1.00 10.11 303 GLY A C 1
ATOM 2398 O O . GLY A 1 310 ? -17.359 37.658 -0.482 1.00 10.38 303 GLY A O 1
ATOM 2399 N N . LEU A 1 311 ? -17.086 36.117 1.134 1.00 9.98 304 LEU A N 1
ATOM 2400 C CA . LEU A 1 311 ? -18.519 35.927 1.321 1.00 10.68 304 LEU A CA 1
ATOM 2401 C C . LEU A 1 311 ? -19.109 37.097 2.098 1.00 11.02 304 LEU A C 1
ATOM 2402 O O . LEU A 1 311 ? -20.288 37.410 1.922 1.00 11.51 304 LEU A O 1
ATOM 2407 N N . PHE A 1 312 ? -18.285 37.705 2.950 1.00 11.16 305 PHE A N 1
ATOM 2408 C CA . PHE A 1 312 ? -18.688 38.809 3.811 1.00 11.70 305 PHE A CA 1
ATOM 2409 C C . PHE A 1 312 ? -17.739 39.984 3.666 1.00 11.86 305 PHE A C 1
ATOM 2410 O O . PHE A 1 312 ? -16.538 39.820 3.450 1.00 11.40 305 PHE A O 1
ATOM 2418 N N . ASN A 1 313 ? -18.285 41.183 3.816 1.00 12.45 306 ASN A N 1
ATOM 2419 C CA . ASN A 1 313 ? -17.485 42.350 4.044 1.00 13.24 306 ASN A CA 1
ATOM 2420 C C . ASN A 1 313 ? -16.844 42.246 5.431 1.00 12.96 306 ASN A C 1
ATOM 2421 O O . ASN A 1 313 ? -17.291 41.479 6.254 1.00 12.63 306 ASN A O 1
ATOM 2426 N N . PRO A 1 314 ? -15.831 43.064 5.713 1.00 13.32 307 PRO A N 1
ATOM 2427 C CA . PRO A 1 314 ? -15.196 43.008 7.053 1.00 13.71 307 PRO A CA 1
ATOM 2428 C C . PRO A 1 314 ? -16.080 43.248 8.243 1.00 14.44 307 PRO A C 1
ATOM 2429 O O . PRO A 1 314 ? -15.797 42.739 9.329 1.00 14.96 307 PRO A O 1
ATOM 2433 N N . ASP A 1 315 ? -17.166 44.006 8.060 1.00 14.90 308 ASP A N 1
ATOM 2434 C CA . ASP A 1 315 ? -18.160 44.213 9.113 1.00 16.21 308 ASP A CA 1
ATOM 2435 C C . ASP A 1 315 ? -19.130 43.046 9.272 1.00 16.19 308 ASP A C 1
ATOM 2436 O O . ASP A 1 315 ? -20.095 43.142 10.002 1.00 16.53 308 ASP A O 1
ATOM 2441 N N . GLU A 1 316 ? -18.887 41.948 8.553 1.00 15.55 309 GLU A N 1
ATOM 2442 C CA . GLU A 1 316 ? -19.700 40.736 8.619 1.00 15.91 309 GLU A CA 1
ATOM 2443 C C . GLU A 1 316 ? -21.042 40.855 7.883 1.00 16.27 309 GLU A C 1
ATOM 2444 O O . GLU A 1 316 ? -21.845 39.945 7.992 1.00 17.07 309 GLU A O 1
ATOM 2450 N N . GLN A 1 317 ? -21.241 41.918 7.105 1.00 16.15 310 GLN A N 1
ATOM 2451 C CA A GLN A 1 317 ? -22.419 42.026 6.242 0.50 16.20 310 GLN A CA 1
ATOM 2452 C CA B GLN A 1 317 ? -22.439 42.007 6.258 0.50 16.57 310 GLN A CA 1
ATOM 2453 C C . GLN A 1 317 ? -22.143 41.182 5.002 1.00 15.56 310 GLN A C 1
ATOM 2454 O O . GLN A 1 317 ? -21.053 41.285 4.409 1.00 14.67 310 GLN A O 1
ATOM 2465 N N . PRO A 1 318 ? -23.093 40.346 4.576 1.00 14.93 311 PRO A N 1
ATOM 2466 C CA . PRO A 1 318 ? -22.851 39.596 3.347 1.00 14.38 311 PRO A CA 1
ATOM 2467 C C . PRO A 1 318 ? -22.530 40.479 2.180 1.00 14.25 311 PRO A C 1
ATOM 2468 O O . PRO A 1 318 ? -23.126 41.539 2.023 1.00 15.12 311 PRO A O 1
ATOM 2472 N N . VAL A 1 319 ? -21.593 40.039 1.333 1.00 13.29 312 VAL A N 1
ATOM 2473 C CA . VAL A 1 319 ? -21.378 40.715 0.059 1.00 13.30 312 VAL A CA 1
ATOM 2474 C C . VAL A 1 319 ? -22.540 40.415 -0.902 1.00 13.37 312 VAL A C 1
ATOM 2475 O O . VAL A 1 319 ? -22.905 41.202 -1.801 1.00 14.93 312 VAL A O 1
ATOM 2479 N N . TYR A 1 320 ? -23.141 39.232 -0.737 1.00 12.68 313 TYR A N 1
ATOM 2480 C CA . TYR A 1 320 ? -24.293 38.775 -1.511 1.00 13.07 313 TYR A CA 1
ATOM 2481 C C . TYR A 1 320 ? -24.906 37.652 -0.693 1.00 13.31 3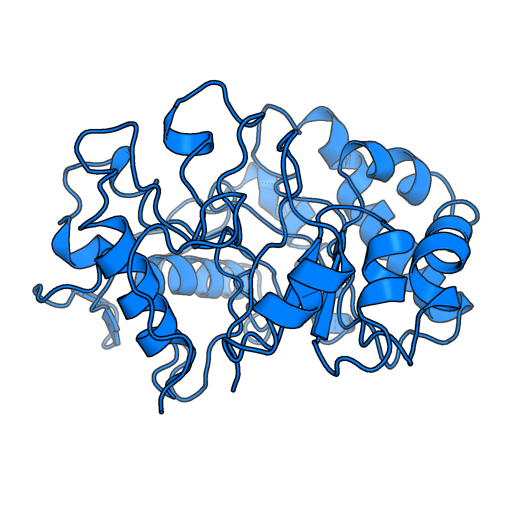13 TYR A C 1
ATOM 2482 O O 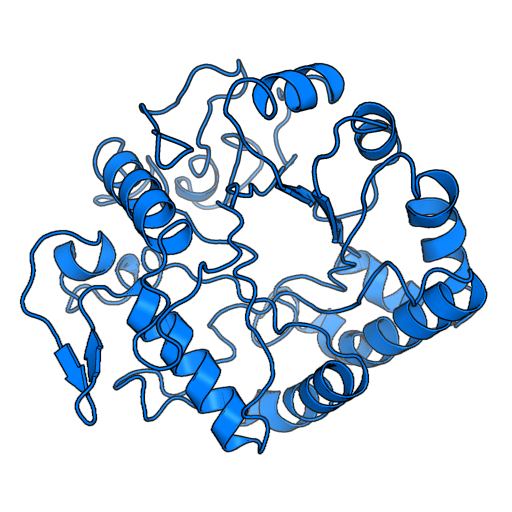. TYR A 1 320 ? -24.211 37.037 0.133 1.00 13.28 313 TYR A O 1
ATOM 2491 N N . PRO A 1 321 ? -26.184 37.331 -0.939 1.00 13.75 314 PRO A N 1
ATOM 2492 C CA . PRO A 1 321 ? -26.802 36.297 -0.120 1.00 14.05 314 PRO A CA 1
ATOM 2493 C C . PRO A 1 321 ? -26.303 34.915 -0.478 1.00 13.72 314 PRO A C 1
ATOM 2494 O O . PRO A 1 321 ? -26.156 34.600 -1.658 1.00 13.28 314 PRO A O 1
ATOM 2498 N N . VAL A 1 322 ? -26.026 34.115 0.542 1.00 13.69 315 VAL A N 1
ATOM 2499 C CA . VAL A 1 322 ? -25.533 32.752 0.352 1.00 13.80 315 VAL A CA 1
ATOM 2500 C C . VAL A 1 322 ? -26.326 31.799 1.225 1.00 14.83 315 VAL A C 1
ATOM 2501 O O . VAL A 1 322 ? -26.530 32.044 2.407 1.00 15.81 315 VAL A O 1
ATOM 2505 N N . LYS A 1 323 ? -26.770 30.709 0.599 1.00 15.39 316 LYS A N 1
ATOM 2506 C CA . LYS A 1 323 ? -27.336 29.585 1.319 1.00 16.66 316 LYS A CA 1
ATOM 2507 C C . LYS A 1 323 ? -26.191 28.621 1.614 1.00 15.84 316 LYS A C 1
ATOM 2508 O O . LYS A 1 323 ? -25.647 28.006 0.713 1.00 14.66 316 LYS A O 1
ATOM 2514 N N . PHE A 1 324 ? -25.808 28.522 2.883 1.00 15.64 317 PHE A N 1
ATOM 2515 C CA . PHE A 1 324 ? -24.677 27.729 3.333 1.00 15.98 317 PHE A CA 1
ATOM 2516 C C . PHE A 1 324 ? -24.921 26.260 3.600 1.00 16.86 317 PHE A C 1
ATOM 2517 O O . PHE A 1 324 ? -23.966 25.525 3.806 1.00 16.89 317 PHE A O 1
ATOM 2525 N N . SER A 1 325 ? -26.183 25.850 3.605 1.00 18.74 318 SER A N 1
ATOM 2526 C CA A SER A 1 325 ? -26.595 24.470 3.902 0.50 20.20 318 SER A CA 1
ATOM 2527 C CA B SER A 1 325 ? -26.492 24.433 3.833 0.50 20.25 318 SER A CA 1
ATOM 2528 C C . SER A 1 325 ? -27.507 23.955 2.817 1.00 21.58 318 SER A C 1
ATOM 2529 O O . SER A 1 325 ? -27.944 24.716 1.950 1.00 21.41 318 SER A O 1
ATOM 2534 N N . LEU A 1 326 ? -27.838 22.665 2.884 1.00 24.13 319 LEU A N 1
ATOM 2535 C CA . LEU A 1 326 ? -28.882 22.097 2.020 1.00 27.38 319 LEU A CA 1
ATOM 2536 C C . LEU A 1 326 ? -30.296 22.412 2.531 1.00 30.85 319 LEU A C 1
ATOM 2537 O O . LEU A 1 326 ? -31.240 22.429 1.736 1.00 33.90 319 LEU A O 1
ATOM 2542 N N . ASN A 1 327 ? -30.439 22.689 3.831 1.00 34.52 320 ASN A N 1
ATOM 2543 C CA . ASN A 1 327 ? -31.733 23.079 4.425 1.00 38.18 320 ASN A CA 1
ATOM 2544 C C . ASN A 1 327 ? -32.141 24.473 3.974 1.00 41.24 320 ASN A C 1
ATOM 2545 O O . ASN A 1 327 ? -31.412 25.442 4.220 1.00 46.74 320 ASN A O 1
#

Radius of gyration: 18.7 Å; Cα contacts (8 Å, |Δi|>4): 719; chains: 1; bounding box: 48×41×48 Å

Secondary structure (DSSP, 8-state):
--EEEE-----SSPPPHHHHHHHHHHTTEEEEEESS--HHHHHHTTTS--EEEEEEPGGGHHHHHH-HHHHHHHHHHHTGGGTTTSEEEEEEEEES-TT-GGGGGGGGGHHHHHHHHHHHHHHTT-TTT-EEEEEEEGGGBS--SSGGG--B-GGGHHHHHHHHHHHHHHT--EEEE--HHHHHHH-TTS-HHHHHT-S---EEETTEEE-SHHHHHHHHHHHHHHHTT-TT--EEEEEE---SSSBTTBSHHHHHHHHHHHHHHHHSS-EETTEETS---EEES-SB--TT--SSGGGG---SB-TTS-BSS----S--

CATH classification: 3.20.20.80

InterPro domains:
  IPR000490 Glycoside hydrolase family 17 [PF00332] (31-345)
  IPR000490 Glycoside hydrolase family 17 [PS00587] (261-274)
  IPR017853 Glycoside hydrolase superfamily [SSF51445] (31-345)
  IPR044965 Glycoside hydrolase family 17, plant [PTHR32227] (19-343)

Organism: Cryptomeria japonica (NCBI:txid3369)

Foldseek 3Di:
DFAAFEADDQADQFDQLLVVLVLCVVQRHQEYEYAAFDVRNLVSQFQSNREYEHEHELVRLCQLLVDLVSLLVRCVPRPLVRPPRRQYAEYAYEEAQPLDPVNVVRLVSRLSSQVSNCVSCVVSVNLVRYHYAHEHELSQWDDQPQLLPIAGDPVCLVVVLSRLVSCVVSVHAHEYAFELQVVCVVPVVDDLCQQLLHADAWDADPNFTRSHVRLSSVSSVLNRCVVSPRNPHHYAHAEYFAFDDQDPQNHLVSRQRRQQVVLLVQQDQQHHRVDGGHHHHHHYHHAEQNVNDDDGPSNRGRHCAYSVRHGSHDHNRHPD

B-factor: mean 18.54, std 6.35, range [3.13, 46.74]

Nearest PDB structures (foldseek):
  6jms-assembly1_A  TM=1.003E+00  e=2.952E-74  Cryptomeria japonica
  3ur8-assembly1_A  TM=9.618E-01  e=9.966E-45  Solanum tuberosum
  3ur8-assembly2_B  TM=9.710E-01  e=7.132E-44  Solanum tuberosum
  4gzj-assembly1_A  TM=9.652E-01  e=9.796E-44  Solanum tuberosum
  2cyg-assembly1_A  TM=9.593E-01  e=2.705E-43  Musa acuminata